Protein AF-A0A388LLL6-F1 (afdb_monomer)

Foldseek 3Di:
DDDDDDDDDDDDPDDDDDDDDDDPDDDPPDDDPDDPPDPDPDDPDDPDDPDDDPPPPPPQADAAPPPRHGDDYVVPDVVCVVPPPPDDDDDDDDDDDDDPPPVPPPPPDVVNVVVVVVVVVVVVVVVVVVVVVVVVVVVVVVVVVVVVVVVVVVVVVVVVVVVVVVVVVVVVVVVVVVVVVVVVVVVVVVVVVVVVVVVVVVVVVVVVVVVVVVVVVVVVVDPDDDDDDDDDDDDDDDPPPPVVVVVVVVVVVPCPDPPPPDPDDPPDPPPDDDDDDDDDDDD

Sequence (283 aa):
MSGSGYREYEKEDYRGRYGERGRDGGYEGGRDPRDSRRERSMEPGGASHQERHREPPRRVPPVCFECGEPEHYRNQCPRLVGDSSRSRGRSTSPRHQGPQQVPRALSEDPALRRQVEDMASMLASMKEYHEAEQAKKEARAKRKLEKQEQKRREEEERAATEEKQLVKQRRAMRKEEKMRKEAEQREKMAKELKKQISISLGDLREELQHRIDRAAVEKVKGKKKIEVHSSDEGSYESHDSDVDTLSSKMEQLVISEKRKRSVEKPVGDSPPMVTAAKRIAKR

Organism: Chara braunii (NCBI:txid69332)

InterPro domains:
  IPR001878 Zinc finger, CCHC-type [PF00098] (63-78)
  IPR001878 Zinc finger, CCHC-type [PS50158] (64-79)
  IPR001878 Zinc finger, CCHC-type [SM00343] (63-79)
  IPR036875 Zinc finger, CCHC-type superfamily [SSF57756] (45-82)

Mean predicted aligned error: 20.96 Å

Secondary structure (DSSP, 8-state):
-------------------------------------------S-------S-------PPPBPTTT--BT--GGG-HHHHHHH---S--------PPP----------HHHHHHHHHHHHHHHHHHHHHHHHHHHHHHHHHHHHHHHHHHHHHHHHHHHHHHHHHHHHHHHHHHHHHHHHHHHHHHHHHHHHHHHHHHHHHHHHHHHHHHHHHHHHHHHH------------------THHHHHHHHHHHTT---------S------PPP--PPP--PPP-

Solvent-accessible surface area (backbone atoms only — not comparable to full-atom values): 18935 Å² total; per-residue (Å²): 139,89,83,86,81,90,78,88,77,89,80,86,81,89,70,86,77,87,74,90,74,85,78,84,85,85,72,95,72,91,68,83,78,77,82,80,90,64,90,67,88,72,75,97,75,79,93,69,94,74,89,78,80,80,71,71,79,77,71,75,69,58,53,13,86,82,79,64,46,66,82,38,51,64,96,63,35,70,77,53,58,72,78,65,73,85,79,85,90,81,83,83,89,77,89,73,76,78,79,78,79,68,83,74,79,68,83,68,52,71,67,59,54,50,53,53,51,52,50,50,51,52,51,50,54,53,49,54,52,51,52,54,51,49,54,53,51,49,55,53,49,53,54,51,51,53,55,50,50,54,51,52,53,52,51,51,52,51,52,54,51,51,50,54,49,53,53,50,50,55,53,50,54,54,49,52,53,49,52,51,53,52,49,55,50,52,51,49,53,51,52,52,52,53,50,52,52,54,51,54,53,49,53,52,49,52,54,50,49,55,49,52,54,50,53,50,59,53,52,73,76,53,94,67,95,72,88,82,86,89,83,80,90,79,82,79,81,80,76,73,66,61,64,58,54,54,52,57,56,52,63,73,63,61,76,82,74,71,76,73,77,69,85,84,69,88,80,64,96,64,75,79,79,82,71,79,80,82,81,77,81,84,127

Structure (mmCIF, N/CA/C/O backbone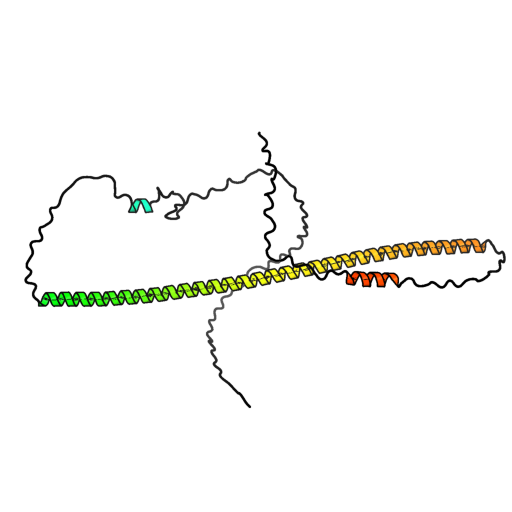):
data_AF-A0A388LLL6-F1
#
_entry.id   AF-A0A388LLL6-F1
#
loop_
_atom_site.group_PDB
_atom_site.id
_atom_site.type_symbol
_atom_site.label_atom_id
_atom_site.label_alt_id
_atom_site.label_comp_id
_atom_site.label_asym_id
_atom_site.label_entity_id
_atom_site.label_seq_id
_atom_site.pdbx_PDB_ins_code
_atom_site.Cartn_x
_atom_site.Cartn_y
_atom_site.Cartn_z
_atom_site.occupancy
_atom_site.B_iso_or_equiv
_atom_site.auth_seq_id
_atom_site.auth_comp_id
_atom_site.auth_asym_id
_atom_site.auth_atom_id
_atom_site.pdbx_PDB_model_num
ATOM 1 N N . MET A 1 1 ? 27.202 -46.466 6.882 1.00 49.25 1 MET A N 1
ATOM 2 C CA . MET A 1 1 ? 27.662 -45.983 5.565 1.00 49.25 1 MET A CA 1
ATOM 3 C C . MET A 1 1 ? 27.793 -44.480 5.646 1.00 49.25 1 MET A C 1
ATOM 5 O O . MET A 1 1 ? 26.803 -43.794 5.859 1.00 49.25 1 MET A O 1
ATOM 9 N N . SER A 1 2 ? 29.036 -44.022 5.616 1.00 53.66 2 SER A N 1
ATOM 10 C CA . SER A 1 2 ? 29.452 -42.651 5.887 1.00 53.66 2 SER A CA 1
ATOM 11 C C . SER A 1 2 ? 29.430 -41.843 4.591 1.00 53.66 2 SER A C 1
ATOM 13 O O . SER A 1 2 ? 30.078 -42.235 3.627 1.00 53.66 2 SER A O 1
ATOM 15 N N . GLY A 1 3 ? 28.696 -40.731 4.570 1.00 53.88 3 GLY A N 1
ATOM 16 C CA . GLY A 1 3 ? 28.631 -39.800 3.442 1.00 53.88 3 GLY A CA 1
ATOM 17 C C . GLY A 1 3 ? 29.023 -38.397 3.883 1.00 53.88 3 GLY A C 1
ATOM 18 O O . GLY A 1 3 ? 28.169 -37.534 4.047 1.00 53.88 3 GLY A O 1
ATOM 19 N N . SER A 1 4 ? 30.320 -38.217 4.127 1.00 57.81 4 SER A N 1
ATOM 20 C CA . SER A 1 4 ? 30.986 -36.926 4.303 1.00 57.81 4 SER A CA 1
ATOM 21 C C . SER A 1 4 ? 31.085 -36.222 2.947 1.00 57.81 4 SER A C 1
ATOM 23 O O . SER A 1 4 ? 31.500 -36.842 1.969 1.00 57.81 4 SER A O 1
ATOM 25 N N . GLY A 1 5 ? 30.711 -34.943 2.886 1.00 56.97 5 GLY A N 1
ATOM 26 C CA . GLY A 1 5 ? 30.773 -34.120 1.679 1.00 56.97 5 GLY A CA 1
ATOM 27 C C . GLY A 1 5 ? 31.046 -32.656 2.013 1.00 56.97 5 GLY A C 1
ATOM 28 O O . GLY A 1 5 ? 30.146 -31.826 1.972 1.00 56.97 5 GLY A O 1
ATOM 29 N N . TYR A 1 6 ? 32.297 -32.362 2.363 1.00 56.12 6 TYR A N 1
ATOM 30 C CA . TYR A 1 6 ? 32.878 -31.017 2.414 1.00 56.12 6 TYR A CA 1
ATOM 31 C C . TYR A 1 6 ? 32.950 -30.383 1.010 1.00 56.12 6 TYR A C 1
ATOM 33 O O . TYR A 1 6 ? 33.423 -31.041 0.083 1.00 56.12 6 TYR A O 1
ATOM 41 N N . ARG A 1 7 ? 32.601 -29.090 0.885 1.00 57.50 7 ARG A N 1
ATOM 42 C CA . ARG A 1 7 ? 33.393 -28.058 0.167 1.00 57.50 7 ARG A CA 1
ATOM 43 C C . ARG A 1 7 ? 32.804 -26.649 0.341 1.00 57.50 7 ARG A C 1
ATOM 45 O O . ARG A 1 7 ? 31.959 -26.192 -0.418 1.00 57.50 7 ARG A O 1
ATOM 52 N N . GLU A 1 8 ? 33.244 -26.016 1.420 1.00 53.12 8 GLU A N 1
ATOM 53 C CA . GLU A 1 8 ? 33.928 -24.715 1.464 1.00 53.12 8 GLU A CA 1
ATOM 54 C C . GLU A 1 8 ? 34.176 -24.017 0.109 1.00 53.12 8 GLU A C 1
ATOM 56 O O . GLU A 1 8 ? 34.811 -24.592 -0.769 1.00 53.12 8 GLU A O 1
ATOM 61 N N . TYR A 1 9 ? 33.720 -22.765 -0.016 1.00 55.91 9 TYR A N 1
ATOM 62 C CA . TYR A 1 9 ? 34.541 -21.654 -0.512 1.00 55.91 9 TYR A CA 1
ATOM 63 C C . TYR A 1 9 ? 34.070 -20.350 0.132 1.00 55.91 9 TYR A C 1
ATOM 65 O O . TYR A 1 9 ? 32.979 -19.842 -0.139 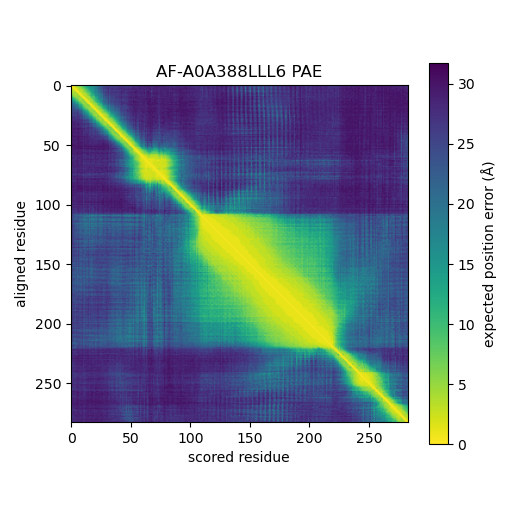1.00 55.91 9 TYR A O 1
ATOM 73 N N . GLU A 1 10 ? 34.944 -19.833 0.988 1.00 52.53 10 GLU A N 1
ATOM 74 C CA . GLU A 1 10 ? 35.031 -18.443 1.400 1.00 52.53 10 GLU A CA 1
ATOM 75 C C . GLU A 1 10 ? 34.962 -17.505 0.189 1.00 52.53 10 GLU A C 1
ATOM 77 O O . GLU A 1 10 ? 35.622 -17.716 -0.833 1.00 52.53 10 GLU A O 1
ATOM 82 N N . LYS A 1 11 ? 34.237 -16.399 0.343 1.00 56.00 11 LYS A N 1
ATOM 83 C CA . LYS A 1 11 ? 34.630 -15.157 -0.316 1.00 56.00 11 LYS A CA 1
ATOM 84 C C . LYS A 1 11 ? 34.304 -13.976 0.583 1.00 56.00 11 LYS A C 1
ATOM 86 O O . LYS A 1 11 ? 33.272 -13.322 0.453 1.00 56.00 11 LYS A O 1
ATOM 91 N N . GLU A 1 12 ? 35.213 -13.757 1.524 1.00 48.97 12 GLU A N 1
ATOM 92 C CA . GLU A 1 12 ? 35.411 -12.473 2.178 1.00 48.97 12 GLU A CA 1
ATOM 93 C C . GLU A 1 12 ? 35.831 -11.442 1.122 1.00 48.97 12 GLU A C 1
ATOM 95 O O . GLU A 1 12 ? 36.927 -11.506 0.575 1.00 48.97 12 GLU A O 1
ATOM 100 N N . ASP A 1 13 ? 34.969 -10.468 0.843 1.00 56.62 13 ASP A N 1
ATOM 101 C CA . ASP A 1 13 ? 35.381 -9.215 0.211 1.00 56.62 13 ASP A CA 1
ATOM 102 C C . ASP A 1 13 ? 35.312 -8.106 1.269 1.00 56.62 13 ASP A C 1
ATOM 104 O O . ASP A 1 13 ? 34.396 -7.283 1.335 1.00 56.62 13 ASP A O 1
ATOM 108 N N . TYR A 1 14 ? 36.341 -8.112 2.117 1.00 49.69 14 TYR A N 1
ATOM 109 C CA . TYR A 1 14 ? 36.785 -6.978 2.917 1.00 49.69 14 TYR A CA 1
ATOM 110 C C . TYR A 1 14 ? 37.232 -5.852 1.967 1.00 49.69 14 TYR A C 1
ATOM 112 O O . TYR A 1 14 ? 38.364 -5.816 1.484 1.00 49.69 14 TYR A O 1
ATOM 120 N N . ARG A 1 15 ? 36.363 -4.871 1.714 1.00 53.31 15 ARG A N 1
ATOM 121 C CA . ARG A 1 15 ? 36.809 -3.513 1.370 1.00 53.31 15 ARG A CA 1
ATOM 122 C C . ARG A 1 15 ? 36.070 -2.496 2.212 1.00 53.31 15 ARG A C 1
ATOM 124 O O . ARG A 1 15 ? 35.002 -2.007 1.857 1.00 53.31 15 ARG A O 1
ATOM 131 N N . GLY A 1 16 ? 36.718 -2.149 3.319 1.00 47.19 16 GLY A N 1
ATOM 132 C CA . GLY A 1 16 ? 36.442 -0.923 4.037 1.00 47.19 16 GLY A CA 1
ATOM 133 C C . GLY A 1 16 ? 36.531 0.284 3.105 1.00 47.19 16 GLY A C 1
ATOM 134 O O . GLY A 1 16 ? 37.483 0.456 2.342 1.00 47.19 16 GLY A O 1
ATOM 135 N N . ARG A 1 17 ? 35.537 1.158 3.212 1.00 54.81 17 ARG A N 1
ATOM 136 C CA . ARG A 1 17 ? 35.700 2.573 2.911 1.00 54.81 17 ARG A CA 1
ATOM 137 C C . ARG A 1 17 ? 35.163 3.339 4.108 1.00 54.81 17 ARG A C 1
ATOM 139 O O . ARG A 1 17 ? 33.978 3.637 4.200 1.00 54.81 17 ARG A O 1
ATOM 146 N N . TYR A 1 18 ? 36.086 3.593 5.029 1.00 49.66 18 TYR A N 1
ATOM 147 C CA . TYR A 1 18 ? 35.980 4.620 6.050 1.00 49.66 18 TYR A CA 1
ATOM 148 C C . TYR A 1 18 ? 35.527 5.939 5.420 1.00 49.66 18 TYR A C 1
ATOM 150 O O . TYR A 1 18 ? 36.008 6.341 4.358 1.00 49.66 18 TYR A O 1
ATOM 158 N N . GLY A 1 19 ? 34.592 6.588 6.099 1.00 50.19 19 GLY A N 1
ATOM 159 C CA . GLY A 1 19 ? 34.020 7.866 5.715 1.00 50.19 19 GLY A CA 1
ATOM 160 C C . GLY A 1 19 ? 33.098 8.388 6.804 1.00 50.19 19 GLY A C 1
ATOM 161 O O . GLY A 1 19 ? 31.961 8.748 6.520 1.00 50.19 19 GLY A O 1
ATOM 162 N N . GLU A 1 20 ? 33.588 8.407 8.046 1.00 49.69 20 GLU A N 1
ATOM 163 C CA . GLU A 1 20 ? 33.102 9.344 9.053 1.00 49.69 20 GLU A CA 1
ATOM 164 C C . GLU A 1 20 ? 33.152 10.761 8.470 1.00 49.69 20 GLU A C 1
ATOM 166 O O . GLU A 1 20 ? 34.220 11.303 8.182 1.00 49.69 20 GLU A O 1
ATOM 171 N N . ARG A 1 21 ? 31.988 11.384 8.329 1.00 47.75 21 ARG A N 1
ATOM 172 C CA . ARG A 1 21 ? 31.836 12.814 8.581 1.00 47.75 21 ARG A CA 1
ATOM 173 C C . ARG A 1 21 ? 30.479 13.011 9.217 1.00 47.75 21 ARG A C 1
ATOM 175 O O . ARG A 1 21 ? 29.447 12.859 8.570 1.00 47.75 21 ARG A O 1
ATOM 182 N N . GLY A 1 22 ? 30.537 13.288 10.512 1.00 49.62 22 GLY A N 1
ATOM 183 C CA . GLY A 1 22 ? 29.391 13.542 11.352 1.00 49.62 22 GLY A CA 1
ATOM 184 C C . GLY A 1 22 ? 28.469 14.617 10.796 1.00 49.62 22 GLY A C 1
ATOM 185 O O . GLY A 1 22 ? 28.881 15.589 10.156 1.00 49.62 22 GLY A O 1
ATOM 186 N N . ARG A 1 23 ? 27.197 14.439 11.124 1.00 54.56 23 ARG A N 1
ATOM 187 C CA . ARG A 1 23 ? 26.295 15.554 11.352 1.00 54.56 23 ARG A CA 1
ATOM 188 C C . ARG A 1 23 ? 25.388 15.195 12.515 1.00 54.56 23 ARG A C 1
ATOM 190 O O . ARG A 1 23 ? 24.220 14.866 12.341 1.00 54.56 23 ARG A O 1
ATOM 197 N N . ASP A 1 24 ? 25.990 15.239 13.696 1.00 48.22 24 ASP A N 1
ATOM 198 C CA . ASP A 1 24 ? 25.271 15.564 14.915 1.00 48.22 24 ASP A CA 1
ATOM 199 C C . ASP A 1 24 ? 24.515 16.882 14.722 1.00 48.22 24 ASP A C 1
ATOM 201 O O . ASP A 1 24 ? 25.031 17.841 14.137 1.00 48.22 24 ASP A O 1
ATOM 205 N N . GLY A 1 25 ? 23.292 16.916 15.241 1.00 49.62 25 GLY A N 1
ATOM 206 C CA . GLY A 1 25 ? 22.534 18.140 15.454 1.00 49.62 25 GLY A CA 1
ATOM 207 C C . GLY A 1 25 ? 21.241 18.199 14.657 1.00 49.62 25 GLY A C 1
ATOM 208 O O . GLY A 1 25 ? 21.219 18.672 13.521 1.00 49.62 25 GLY A O 1
ATOM 209 N N . GLY A 1 26 ? 20.131 17.815 15.288 1.00 49.62 26 GLY A N 1
ATOM 210 C CA . GLY A 1 26 ? 18.834 18.253 14.790 1.00 49.62 26 GLY A CA 1
ATOM 211 C C . GLY A 1 26 ? 17.620 17.564 15.386 1.00 49.62 26 GLY A C 1
ATOM 212 O O . GLY A 1 26 ? 17.051 16.691 14.747 1.00 49.62 26 GLY A O 1
ATOM 213 N N . TYR A 1 27 ? 17.171 18.100 16.521 1.00 47.56 27 TYR A N 1
ATOM 214 C CA . TYR A 1 27 ? 15.799 18.060 17.037 1.00 47.56 27 TYR A CA 1
ATOM 215 C C . TYR A 1 27 ? 15.348 16.829 17.835 1.00 47.56 27 TYR A C 1
ATOM 217 O O . TYR A 1 27 ? 14.637 15.946 17.361 1.00 47.56 27 TYR A O 1
ATOM 225 N N . GLU A 1 28 ? 15.604 16.930 19.144 1.00 50.50 28 GLU A N 1
ATOM 226 C CA . GLU A 1 28 ? 14.532 16.864 20.143 1.00 50.50 28 GLU A CA 1
ATOM 227 C C . GLU A 1 28 ? 13.250 17.518 19.602 1.00 50.50 28 GLU A C 1
ATOM 229 O O . GLU A 1 28 ? 13.123 18.736 19.488 1.00 50.50 28 GLU A O 1
ATOM 234 N N . GLY A 1 29 ? 12.296 16.674 19.235 1.00 45.09 29 GLY A N 1
ATOM 235 C CA . GLY A 1 29 ? 10.958 17.058 18.818 1.00 45.09 29 GLY A CA 1
ATOM 236 C C . GLY A 1 29 ? 9.941 16.192 19.534 1.00 45.09 29 GLY A C 1
ATOM 237 O O . GLY A 1 29 ? 9.135 15.526 18.891 1.00 45.09 29 GLY A O 1
ATOM 238 N N . GLY A 1 30 ? 10.008 16.180 20.867 1.00 52.41 30 GLY A N 1
ATOM 239 C CA . GLY A 1 30 ? 8.937 15.681 21.714 1.00 52.41 30 GLY A CA 1
ATOM 240 C C . GLY A 1 30 ? 7.639 16.415 21.388 1.00 52.41 30 GLY A C 1
ATOM 241 O O . GLY A 1 30 ? 7.402 17.533 21.837 1.00 52.41 30 GLY A O 1
ATOM 242 N N . ARG A 1 31 ? 6.787 15.773 20.594 1.00 46.41 31 ARG A N 1
ATOM 243 C CA . ARG A 1 31 ? 5.351 16.030 20.578 1.00 46.41 31 ARG A CA 1
ATOM 244 C C . ARG A 1 31 ? 4.635 14.713 20.770 1.00 46.41 31 ARG A C 1
ATOM 246 O O . ARG A 1 31 ? 4.338 13.994 19.823 1.00 46.41 31 ARG A O 1
ATOM 253 N N . ASP A 1 32 ? 4.364 14.451 22.038 1.00 50.31 32 ASP A N 1
ATOM 254 C CA . ASP A 1 32 ? 3.130 13.826 22.487 1.00 50.31 32 ASP A CA 1
ATOM 255 C C . ASP A 1 32 ? 1.946 14.345 21.646 1.00 50.31 32 ASP A C 1
ATOM 257 O O . ASP A 1 32 ? 1.700 15.556 21.623 1.00 50.31 32 ASP A O 1
ATOM 261 N N . PRO A 1 33 ? 1.154 13.479 20.999 1.00 51.47 33 PRO A N 1
ATOM 262 C CA . PRO A 1 33 ? -0.240 13.756 20.746 1.00 51.47 33 PRO A CA 1
ATOM 263 C C . PRO A 1 33 ? -1.041 12.993 21.802 1.00 51.47 33 PRO A C 1
ATOM 265 O O . PRO A 1 33 ? -1.695 11.985 21.525 1.00 51.47 33 PRO A O 1
ATOM 268 N N . ARG A 1 34 ? -1.020 13.520 23.032 1.00 53.72 34 ARG A N 1
ATOM 269 C CA . ARG A 1 34 ? -2.219 13.461 23.866 1.00 53.72 34 ARG A CA 1
ATOM 270 C C . ARG A 1 34 ? -3.350 14.138 23.093 1.00 53.72 34 ARG A C 1
ATOM 272 O O . ARG A 1 34 ? -3.168 15.195 22.499 1.00 53.72 34 ARG A O 1
ATOM 279 N N . ASP A 1 35 ? -4.510 13.501 23.135 1.00 50.16 35 ASP A N 1
ATOM 280 C CA . ASP A 1 35 ? -5.797 14.027 22.694 1.00 50.16 35 ASP A CA 1
ATOM 281 C C . ASP A 1 35 ? -5.985 14.273 21.190 1.00 50.16 35 ASP A C 1
ATOM 283 O O . ASP A 1 35 ? -6.027 15.385 20.672 1.00 50.16 35 ASP A O 1
ATOM 287 N N . SER A 1 36 ? -6.348 13.197 20.495 1.00 46.09 36 SER A N 1
ATOM 288 C CA . SER A 1 36 ? -7.469 13.281 19.550 1.00 46.09 36 SER A CA 1
ATOM 289 C C . SER A 1 36 ? -8.454 12.144 19.778 1.00 46.09 36 SER A C 1
ATOM 291 O O . SER A 1 36 ? -8.823 11.372 18.896 1.00 46.09 36 SER A O 1
ATOM 293 N N . ARG A 1 37 ? -8.933 12.127 21.024 1.00 53.69 37 ARG A N 1
ATOM 294 C CA . ARG A 1 37 ? -10.290 11.762 21.418 1.00 53.69 37 ARG A CA 1
ATOM 295 C C . ARG A 1 37 ? -11.283 12.634 20.640 1.00 53.69 37 ARG A C 1
ATOM 297 O O . ARG A 1 37 ? -11.790 13.633 21.141 1.00 53.69 37 ARG A O 1
ATOM 304 N N . ARG A 1 38 ? -11.554 12.273 19.387 1.00 46.59 38 ARG A N 1
ATOM 305 C CA . ARG A 1 38 ? -12.754 12.732 18.687 1.00 46.59 38 ARG A CA 1
ATOM 306 C C . ARG A 1 38 ? -13.311 11.613 17.829 1.00 46.59 38 ARG A C 1
ATOM 308 O O . ARG A 1 38 ? -13.119 11.553 16.620 1.00 46.59 38 ARG A O 1
ATOM 315 N N . GLU A 1 39 ? -14.052 10.748 18.505 1.00 43.81 39 GLU A N 1
ATOM 316 C CA . GLU A 1 39 ? -15.229 10.115 17.928 1.00 43.81 39 GLU A CA 1
ATOM 317 C C . GLU A 1 39 ? -16.111 11.221 17.308 1.00 43.81 39 GLU A C 1
ATOM 319 O O . GLU A 1 39 ? -16.839 11.932 17.993 1.00 43.81 39 GLU A O 1
ATOM 324 N N . ARG A 1 40 ? -15.981 11.433 15.998 1.00 45.31 40 ARG A N 1
ATOM 325 C CA . ARG A 1 40 ? -17.106 11.801 15.128 1.00 45.31 40 ARG A CA 1
ATOM 326 C C . ARG A 1 40 ? -17.515 10.467 14.496 1.00 45.31 40 ARG A C 1
ATOM 328 O O . ARG A 1 40 ? -16.679 9.881 13.823 1.00 45.31 40 ARG A O 1
ATOM 335 N N . SER A 1 41 ? -18.692 9.871 14.678 1.00 54.22 41 SER A N 1
ATOM 336 C CA . SER A 1 41 ? -20.030 10.424 14.926 1.00 54.22 41 SER A CA 1
ATOM 337 C C . SER A 1 41 ? -20.266 11.754 14.227 1.00 54.22 41 SER A C 1
ATOM 339 O O . SER A 1 41 ? -20.422 12.797 14.849 1.00 54.22 41 SER A O 1
ATOM 341 N N . MET A 1 42 ? -20.230 11.695 12.899 1.00 48.44 42 MET A N 1
ATOM 342 C CA . MET A 1 42 ? -21.100 12.496 12.041 1.00 48.44 42 MET A CA 1
ATOM 343 C C . MET A 1 42 ? -21.686 11.501 11.031 1.00 48.44 42 MET A C 1
ATOM 345 O O . MET A 1 42 ? -20.950 10.932 10.232 1.00 48.44 42 MET A O 1
ATOM 349 N N . GLU A 1 43 ? -22.904 11.006 11.248 1.00 44.97 43 GLU A N 1
ATOM 350 C CA . GLU A 1 43 ? -24.143 11.653 10.784 1.00 44.97 43 GLU A CA 1
ATOM 351 C C . GLU A 1 43 ? -24.014 12.097 9.313 1.00 44.97 43 GLU A C 1
ATOM 353 O O . GLU A 1 43 ? -23.367 13.107 9.021 1.00 44.97 43 GLU A O 1
ATOM 358 N N . PRO A 1 44 ? -24.591 11.341 8.360 1.00 51.69 44 PRO A N 1
ATOM 359 C CA . PRO A 1 44 ? -24.697 11.760 6.972 1.00 51.69 44 PRO A CA 1
ATOM 360 C C . PRO A 1 44 ? -25.791 12.832 6.853 1.00 51.69 44 PRO A C 1
ATOM 362 O O . PRO A 1 44 ? -26.948 12.532 6.582 1.00 51.69 44 PRO A O 1
ATOM 365 N N . GLY A 1 45 ? -25.432 14.099 7.053 1.00 49.88 45 GLY A N 1
ATOM 366 C CA . GLY A 1 45 ? -26.373 15.205 6.888 1.00 49.88 45 GLY A CA 1
ATOM 367 C C . GLY A 1 45 ? -25.725 16.558 7.138 1.00 49.88 45 GLY A C 1
ATOM 368 O O . GLY A 1 45 ? -25.302 16.855 8.247 1.00 49.88 45 GLY A O 1
ATOM 369 N N . GLY A 1 46 ? -25.631 17.395 6.105 1.00 42.81 46 GLY A N 1
ATOM 370 C CA . GLY A 1 46 ? -25.061 18.730 6.265 1.00 42.81 46 GLY A CA 1
ATOM 371 C C . GLY A 1 46 ? -24.833 19.456 4.953 1.00 42.81 46 GLY A C 1
ATOM 372 O O . GLY A 1 46 ? -23.709 19.812 4.619 1.00 42.81 46 GLY A O 1
ATOM 373 N N . ALA A 1 47 ? -25.910 19.669 4.201 1.00 50.28 47 ALA A N 1
ATOM 374 C CA . ALA A 1 47 ? -25.949 20.714 3.196 1.00 50.28 47 ALA A CA 1
ATOM 375 C C . ALA A 1 47 ? -25.777 22.075 3.893 1.00 50.28 47 ALA A C 1
ATOM 377 O O . ALA A 1 47 ? -26.721 22.603 4.470 1.00 50.28 47 ALA A O 1
ATOM 378 N N . SER A 1 48 ? -24.576 22.647 3.852 1.00 45.34 48 SER A N 1
ATOM 379 C CA . SER A 1 48 ? -24.363 24.055 4.192 1.00 45.34 48 SER A CA 1
ATOM 380 C C . SER A 1 48 ? -23.314 24.673 3.272 1.00 45.34 48 SER A C 1
ATOM 382 O O . SER A 1 48 ? -22.113 24.677 3.510 1.00 45.34 48 SER A O 1
ATOM 384 N N . HIS A 1 49 ? -23.814 25.158 2.138 1.00 54.28 49 HIS A N 1
ATOM 385 C CA . HIS A 1 49 ? -23.653 26.546 1.702 1.00 54.28 49 HIS A CA 1
ATOM 386 C C . HIS A 1 49 ? -22.556 27.365 2.433 1.00 54.28 49 HIS A C 1
ATOM 388 O O . HIS A 1 49 ? -22.846 28.277 3.200 1.00 54.28 49 HIS A O 1
ATOM 394 N N . GLN A 1 50 ? -21.282 27.090 2.152 1.00 48.62 50 GLN A N 1
ATOM 395 C CA . GLN A 1 50 ? -20.209 28.086 2.264 1.00 48.62 50 GLN A CA 1
ATOM 396 C C . GLN A 1 50 ? -19.481 28.192 0.930 1.00 48.62 50 GLN A C 1
ATOM 398 O O . GLN A 1 50 ? -18.351 27.774 0.705 1.00 48.62 50 GLN A O 1
ATOM 403 N N . GLU A 1 51 ? -20.231 28.782 0.017 1.00 55.72 51 GLU A N 1
ATOM 404 C CA . GLU A 1 51 ? -19.738 29.647 -1.031 1.00 55.72 51 GLU A CA 1
ATOM 405 C C . GLU A 1 51 ? -19.015 30.836 -0.382 1.00 55.72 51 GLU A C 1
ATOM 407 O O . GLU A 1 51 ? -19.660 31.695 0.217 1.00 55.72 51 GLU A O 1
ATOM 412 N N . ARG A 1 52 ? -17.678 30.852 -0.453 1.00 49.78 52 ARG A N 1
ATOM 413 C CA . ARG A 1 52 ? -16.849 32.065 -0.579 1.00 49.78 52 ARG A CA 1
ATOM 414 C C . ARG A 1 52 ? -15.393 31.669 -0.854 1.00 49.78 52 ARG A C 1
ATOM 416 O O . ARG A 1 52 ? -14.711 31.119 0.000 1.00 49.78 52 ARG A O 1
ATOM 423 N N . HIS A 1 53 ? -14.960 31.977 -2.079 1.00 50.78 53 HIS A N 1
ATOM 424 C CA . HIS A 1 53 ? -13.590 31.907 -2.607 1.00 50.78 53 HIS A CA 1
ATOM 425 C C . HIS A 1 53 ? -13.032 30.524 -2.979 1.00 50.78 53 HIS A C 1
ATOM 427 O O . HIS A 1 53 ? -11.908 30.175 -2.629 1.00 50.78 53 HIS A O 1
ATOM 433 N N . ARG A 1 54 ? -13.754 29.777 -3.829 1.00 51.78 54 ARG A N 1
ATOM 434 C CA . ARG A 1 54 ? -13.049 28.931 -4.805 1.00 51.78 54 ARG A CA 1
ATOM 435 C C . ARG A 1 54 ? -12.373 29.857 -5.805 1.00 51.78 54 ARG A C 1
ATOM 437 O O . ARG A 1 54 ? -13.033 30.416 -6.677 1.00 51.78 54 ARG A O 1
ATOM 444 N N . GLU A 1 55 ? -11.068 30.023 -5.644 1.00 52.62 55 GLU A N 1
ATOM 445 C CA . GLU A 1 55 ? -10.189 30.449 -6.724 1.00 52.62 55 GLU A CA 1
ATOM 446 C C . GLU A 1 55 ? -10.574 29.617 -7.965 1.00 52.62 55 GLU A C 1
ATOM 448 O O . GLU A 1 55 ? -10.628 28.383 -7.864 1.00 52.62 55 GLU A O 1
ATOM 453 N N . PRO A 1 56 ? -10.990 30.247 -9.081 1.00 64.31 56 PRO A N 1
ATOM 454 C CA . PRO A 1 56 ? -11.435 29.511 -10.256 1.00 64.31 56 PRO A CA 1
ATOM 455 C C . PRO A 1 56 ? -10.328 28.520 -10.623 1.00 64.31 56 PRO A C 1
ATOM 457 O O . PRO A 1 56 ? -9.166 28.933 -10.640 1.00 64.31 56 PRO A O 1
ATOM 460 N N . PRO A 1 57 ? -10.646 27.226 -10.846 1.00 68.31 57 PRO A N 1
ATOM 461 C CA . PRO A 1 57 ? -9.643 26.198 -11.087 1.00 68.31 57 PRO A CA 1
ATOM 462 C C . PRO A 1 57 ? -8.708 26.716 -12.167 1.00 68.31 57 PRO A C 1
ATOM 464 O O . PRO A 1 57 ? -9.151 26.951 -13.295 1.00 68.31 57 PRO A O 1
ATOM 467 N N . ARG A 1 58 ? -7.457 26.993 -11.770 1.00 69.00 58 ARG A N 1
ATOM 468 C CA . ARG A 1 58 ? -6.424 27.539 -12.643 1.00 69.00 58 ARG A CA 1
ATOM 469 C C . ARG A 1 58 ? -6.343 26.585 -13.820 1.00 69.00 58 ARG A C 1
ATOM 471 O O . ARG A 1 58 ? -5.840 25.472 -13.680 1.00 69.00 58 ARG A O 1
ATOM 478 N N . ARG A 1 59 ? -6.956 26.971 -14.941 1.00 74.94 59 ARG A N 1
ATOM 479 C CA . ARG A 1 59 ? -6.914 26.177 -16.162 1.00 74.94 59 ARG A CA 1
ATOM 480 C C . ARG A 1 59 ? -5.440 26.073 -16.487 1.00 74.94 59 ARG A C 1
ATOM 482 O O . ARG A 1 59 ? -4.794 27.101 -16.676 1.00 74.94 59 ARG A O 1
ATOM 489 N N . VAL A 1 60 ? -4.915 24.853 -16.431 1.00 79.56 60 VAL A N 1
ATOM 490 C CA . VAL A 1 60 ? -3.524 24.586 -16.776 1.00 79.56 60 VAL A CA 1
ATOM 491 C C . VAL A 1 60 ? -3.307 25.217 -18.154 1.00 79.56 60 VAL A C 1
ATOM 493 O O . VAL A 1 60 ? -4.124 24.960 -19.047 1.00 79.56 60 VAL A O 1
ATOM 496 N N . PRO A 1 61 ? -2.321 26.118 -18.310 1.00 81.19 61 PRO A N 1
ATOM 497 C CA . PRO A 1 61 ? -2.090 26.776 -19.583 1.00 81.19 61 PRO A CA 1
ATOM 498 C C . PRO A 1 61 ? -1.908 25.705 -20.664 1.00 81.19 61 PRO A C 1
ATOM 500 O O . PRO A 1 61 ? -1.284 24.673 -20.395 1.00 81.19 61 PRO A O 1
ATOM 503 N N . PRO A 1 62 ? -2.501 25.897 -21.854 1.00 84.56 62 PRO A N 1
ATOM 504 C CA . PRO A 1 62 ? -2.411 24.921 -22.928 1.00 84.56 62 PRO A CA 1
ATOM 505 C C . PRO A 1 62 ? -0.938 24.616 -23.222 1.00 84.56 62 PRO A C 1
ATOM 507 O O . PRO A 1 62 ? -0.121 25.525 -23.379 1.00 84.56 62 PRO A O 1
ATOM 510 N N . VAL A 1 63 ? -0.619 23.324 -23.248 1.00 92.81 63 VAL A N 1
ATOM 511 C CA . VAL A 1 63 ? 0.700 22.785 -23.592 1.00 92.81 63 VAL A CA 1
ATOM 512 C C . VAL A 1 63 ? 0.690 22.335 -25.044 1.00 92.81 63 VAL A C 1
ATOM 514 O O . VAL A 1 63 ? -0.262 21.696 -25.503 1.00 92.81 63 VAL A O 1
ATOM 517 N N . CYS A 1 64 ? 1.752 22.659 -25.773 1.00 91.19 64 CYS A N 1
ATOM 518 C CA . CYS A 1 64 ? 1.914 22.207 -27.143 1.00 91.19 64 CYS A CA 1
ATOM 519 C C . CYS A 1 64 ? 2.111 20.686 -27.170 1.00 91.19 64 CYS A C 1
ATOM 521 O O . CYS A 1 64 ? 3.056 20.165 -26.583 1.00 91.19 64 CYS A O 1
ATOM 523 N N . PHE A 1 65 ? 1.251 19.961 -27.890 1.00 88.00 65 PHE A N 1
ATOM 524 C CA . PHE A 1 65 ? 1.323 18.496 -27.979 1.00 88.00 65 PHE A CA 1
ATOM 525 C C . PHE A 1 65 ? 2.590 17.964 -28.664 1.00 88.00 65 PHE A C 1
ATOM 527 O O . PHE A 1 65 ? 2.881 16.780 -28.538 1.00 88.00 65 PHE A O 1
ATOM 534 N N . GLU A 1 66 ? 3.330 18.805 -29.391 1.00 85.06 66 GLU A N 1
ATOM 535 C CA . GLU A 1 66 ? 4.532 18.368 -30.105 1.00 85.06 66 GLU A CA 1
ATOM 536 C C . GLU A 1 66 ? 5.839 18.668 -29.368 1.00 85.06 66 GLU A C 1
ATOM 538 O O . GLU A 1 66 ? 6.728 17.822 -29.360 1.00 85.06 66 GLU A O 1
ATOM 543 N N . CYS A 1 67 ? 5.977 19.835 -28.730 1.00 90.50 67 CYS A N 1
ATOM 544 C CA . CYS A 1 67 ? 7.197 20.171 -27.984 1.00 90.50 67 CYS A CA 1
ATOM 545 C C . CYS A 1 67 ? 7.048 20.070 -26.458 1.00 90.50 67 CYS A C 1
ATOM 547 O O . CYS A 1 67 ? 8.057 20.109 -25.760 1.00 90.50 67 CYS A O 1
ATOM 549 N N . GLY A 1 68 ? 5.823 19.941 -25.937 1.00 90.69 68 GLY A N 1
ATOM 550 C CA . GLY A 1 68 ? 5.538 19.865 -24.501 1.00 90.69 68 GLY A CA 1
ATOM 551 C C . GLY A 1 68 ? 5.701 21.185 -23.742 1.00 90.69 68 GLY A C 1
ATOM 552 O O . GLY A 1 68 ? 5.507 21.209 -22.528 1.00 90.69 68 GLY A O 1
ATOM 553 N N . GLU A 1 69 ? 6.045 22.280 -24.424 1.00 91.88 69 GLU A N 1
ATOM 554 C CA . GLU A 1 69 ? 6.207 23.591 -23.799 1.00 91.88 69 GLU A CA 1
ATOM 555 C C . GLU A 1 69 ? 4.826 24.245 -23.579 1.00 91.88 69 GLU A C 1
ATOM 557 O O . GLU A 1 69 ? 3.965 24.203 -24.471 1.00 91.88 69 GLU A O 1
ATOM 562 N N . PRO A 1 70 ? 4.569 24.812 -22.386 1.00 88.81 70 PRO A N 1
ATOM 563 C CA . PRO A 1 70 ? 3.383 25.625 -22.143 1.00 88.81 70 PRO A CA 1
ATOM 564 C C . PRO A 1 70 ? 3.461 26.924 -22.963 1.00 88.81 70 PRO A C 1
ATOM 566 O O . PRO A 1 70 ? 4.539 27.312 -23.393 1.00 88.81 70 PRO A O 1
ATOM 569 N N . GLU A 1 71 ? 2.322 27.596 -23.152 1.00 87.75 71 GLU A N 1
ATOM 570 C CA . GLU A 1 71 ? 2.154 28.926 -23.792 1.00 87.75 71 GLU A CA 1
ATOM 571 C C . GLU A 1 71 ? 1.768 28.956 -25.276 1.00 87.75 71 GLU A C 1
ATOM 573 O O . GLU A 1 71 ? 1.356 30.011 -25.754 1.00 87.75 71 GLU A O 1
ATOM 578 N N . HIS A 1 72 ? 1.797 27.843 -26.011 1.00 90.38 72 HIS A N 1
ATOM 579 C CA . HIS A 1 72 ? 1.390 27.855 -27.421 1.00 90.38 72 HIS A CA 1
ATOM 580 C C . HIS A 1 72 ? 0.689 26.569 -27.867 1.00 90.38 72 HIS A C 1
ATOM 582 O O . HIS A 1 72 ? 0.908 25.481 -27.337 1.00 90.38 72 HIS A O 1
ATOM 588 N N . TYR A 1 73 ? -0.174 26.697 -28.876 1.00 90.12 73 TYR A N 1
ATOM 589 C CA . TYR A 1 73 ? -0.831 25.559 -29.521 1.00 90.12 73 TYR A CA 1
ATOM 590 C C . TYR A 1 73 ? 0.036 24.992 -30.652 1.00 90.12 73 TYR A C 1
ATOM 592 O O . TYR A 1 73 ? 0.937 25.655 -31.158 1.00 90.12 73 TYR A O 1
ATOM 600 N N . ARG A 1 74 ? -0.263 23.762 -31.092 1.00 87.00 74 ARG A N 1
ATOM 601 C CA . ARG A 1 74 ? 0.474 23.042 -32.151 1.00 87.00 74 ARG A CA 1
ATOM 602 C C . ARG A 1 74 ? 0.745 23.900 -33.396 1.00 87.00 74 ARG A C 1
ATOM 604 O O . ARG A 1 74 ? 1.864 23.950 -33.880 1.00 87.00 74 ARG A O 1
ATOM 611 N N . ASN A 1 75 ? -0.252 24.631 -33.884 1.00 84.25 75 ASN A N 1
ATOM 612 C CA . ASN A 1 75 ? -0.140 25.500 -35.063 1.00 84.25 75 ASN A CA 1
ATOM 613 C C . ASN A 1 75 ? 0.741 26.751 -34.864 1.00 84.25 75 ASN A C 1
ATOM 615 O O . ASN A 1 75 ? 1.003 27.462 -35.828 1.00 84.25 75 ASN A O 1
ATOM 619 N N . GLN A 1 76 ? 1.174 27.024 -33.635 1.00 87.06 76 GLN A N 1
ATOM 620 C CA . GLN A 1 76 ? 2.056 28.130 -33.258 1.00 87.06 76 GLN A CA 1
ATOM 621 C C . GLN A 1 76 ? 3.426 27.626 -32.788 1.00 87.06 76 GLN A C 1
ATOM 623 O O . GLN A 1 76 ? 4.237 28.418 -32.318 1.00 87.06 76 GLN A O 1
ATOM 628 N N . CYS A 1 77 ? 3.691 26.317 -32.882 1.00 88.56 77 CYS A N 1
ATOM 629 C CA . CYS A 1 77 ? 4.941 25.761 -32.397 1.00 88.56 77 CYS A CA 1
ATOM 630 C C . CYS A 1 77 ? 6.109 26.242 -33.266 1.00 88.56 77 CYS A C 1
ATOM 632 O O . CYS A 1 77 ? 6.152 25.909 -34.454 1.00 88.56 77 CYS A O 1
ATOM 634 N N . PRO A 1 78 ? 7.095 26.967 -32.706 1.00 83.44 78 PRO A N 1
ATOM 635 C CA . PRO A 1 78 ? 8.251 27.421 -33.474 1.00 83.44 78 PRO A CA 1
ATOM 636 C C . PRO A 1 78 ? 9.057 26.242 -34.039 1.00 83.44 78 PRO A C 1
ATOM 638 O O . PRO A 1 78 ? 9.682 26.377 -35.089 1.00 83.44 78 PRO A O 1
ATOM 641 N N . ARG A 1 79 ? 8.968 25.058 -33.410 1.00 80.88 79 ARG A N 1
ATOM 642 C CA . ARG A 1 79 ? 9.571 23.822 -33.932 1.00 80.88 79 ARG A CA 1
ATOM 643 C C . ARG A 1 79 ? 8.899 23.329 -35.220 1.00 80.88 79 ARG A C 1
ATOM 645 O O . ARG A 1 79 ? 9.586 22.791 -36.075 1.00 80.88 79 ARG A O 1
ATOM 652 N N . LEU A 1 80 ? 7.600 23.575 -35.409 1.00 72.75 80 LEU A N 1
ATOM 653 C CA . LEU A 1 80 ? 6.892 23.241 -36.655 1.00 72.75 80 LEU A CA 1
ATOM 654 C C . LEU A 1 80 ? 7.109 24.256 -37.771 1.00 72.75 80 LEU A C 1
ATOM 656 O O . LEU A 1 80 ? 7.107 23.896 -38.951 1.00 72.75 80 LEU A O 1
ATOM 660 N N . VAL A 1 81 ? 7.298 25.523 -37.403 1.00 65.56 81 VAL A N 1
ATOM 661 C CA . VAL A 1 81 ? 7.568 26.600 -38.362 1.00 65.56 81 VAL A CA 1
ATOM 662 C C . VAL A 1 81 ? 8.941 26.410 -39.026 1.00 65.56 81 VAL A C 1
ATOM 664 O O . VAL A 1 81 ? 9.110 26.816 -40.169 1.00 65.56 81 VAL A O 1
ATOM 667 N N . GLY A 1 82 ? 9.889 25.718 -38.381 1.00 63.03 82 GLY A N 1
ATOM 668 C CA . GLY A 1 82 ? 11.207 25.418 -38.958 1.00 63.03 82 GLY A CA 1
ATOM 669 C C . GLY A 1 82 ? 11.196 24.415 -40.119 1.00 63.03 82 GLY A C 1
ATOM 670 O O . GLY A 1 82 ? 11.916 24.618 -41.096 1.00 63.03 82 GLY A O 1
ATOM 671 N N . ASP A 1 83 ? 10.351 23.381 -40.052 1.00 57.19 83 ASP A N 1
ATOM 672 C CA . ASP A 1 83 ? 10.427 22.251 -40.995 1.00 57.19 83 ASP A CA 1
ATOM 673 C C . ASP A 1 83 ? 9.347 22.256 -42.088 1.00 57.19 83 ASP A C 1
ATOM 675 O O . ASP A 1 83 ? 9.516 21.612 -43.123 1.00 57.19 83 ASP A O 1
ATOM 679 N N . SER A 1 84 ? 8.256 23.016 -41.924 1.00 54.47 84 SER A N 1
ATOM 680 C CA . SER A 1 84 ? 7.099 22.928 -42.840 1.00 54.47 84 SER A CA 1
ATOM 681 C C . SER A 1 84 ? 6.864 24.158 -43.727 1.00 54.47 84 SER A C 1
ATOM 683 O O . SER A 1 84 ? 6.044 24.102 -44.645 1.00 54.47 84 SER A O 1
ATOM 685 N N . SER A 1 85 ? 7.555 25.283 -43.513 1.00 53.53 85 SER A N 1
ATOM 686 C CA . SER A 1 85 ? 7.296 26.530 -44.254 1.00 53.53 85 SER A CA 1
ATOM 687 C C . SER A 1 85 ? 8.242 26.754 -45.442 1.00 53.53 85 SER A C 1
ATOM 689 O O . SER A 1 85 ? 8.746 27.858 -45.647 1.00 53.53 85 SER A O 1
ATOM 691 N N . ARG A 1 86 ? 8.473 25.725 -46.266 1.00 54.03 86 ARG A N 1
ATOM 692 C CA . ARG A 1 86 ? 9.152 25.868 -47.573 1.00 54.03 86 ARG A CA 1
ATOM 693 C C . ARG A 1 86 ? 8.226 25.709 -48.779 1.00 54.03 86 ARG A C 1
ATOM 695 O O . ARG A 1 86 ? 8.678 25.348 -49.860 1.00 54.03 86 ARG A O 1
ATOM 702 N N . SER A 1 87 ? 6.938 26.013 -48.649 1.00 58.72 87 SER A N 1
ATOM 703 C CA . SER A 1 87 ? 6.032 25.865 -49.796 1.00 58.72 87 SER A CA 1
ATOM 704 C C . SER A 1 87 ? 4.849 26.822 -49.777 1.00 58.72 87 SER A C 1
ATOM 706 O O . SER A 1 87 ? 3.697 26.405 -49.725 1.00 58.72 87 SER A O 1
ATOM 708 N N . ARG A 1 88 ? 5.129 28.124 -49.916 1.00 56.44 88 ARG A N 1
ATOM 709 C CA . ARG A 1 88 ? 4.333 28.981 -50.811 1.00 56.44 88 ARG A CA 1
ATOM 710 C C . ARG A 1 88 ? 4.999 30.331 -51.059 1.00 56.44 88 ARG A C 1
ATOM 712 O O . ARG A 1 88 ? 4.985 31.204 -50.204 1.00 56.44 88 ARG A O 1
ATOM 719 N N . GLY A 1 89 ? 5.481 30.507 -52.288 1.00 55.06 89 GLY A N 1
ATOM 720 C CA . GLY A 1 89 ? 5.588 31.826 -52.909 1.00 55.06 89 GLY A CA 1
ATOM 721 C C . GLY A 1 89 ? 7.003 32.313 -53.195 1.00 55.06 89 GLY A C 1
ATOM 722 O O . GLY A 1 89 ? 7.526 33.117 -52.434 1.00 55.06 89 GLY A O 1
ATOM 723 N N . ARG A 1 90 ? 7.568 31.867 -54.327 1.00 46.53 90 ARG A N 1
ATOM 724 C CA . ARG A 1 90 ? 8.452 32.610 -55.262 1.00 46.53 90 ARG A CA 1
ATOM 725 C C . ARG A 1 90 ? 9.053 31.593 -56.244 1.00 46.53 90 ARG A C 1
ATOM 727 O O . ARG A 1 90 ? 9.804 30.718 -55.850 1.00 46.53 90 ARG A O 1
ATOM 734 N N . SER A 1 91 ? 8.464 31.449 -57.428 1.00 49.78 91 SER A N 1
ATOM 735 C CA . SER A 1 91 ? 8.767 32.214 -58.650 1.00 49.78 91 SER A CA 1
ATOM 736 C C . SER A 1 91 ? 9.863 31.548 -59.497 1.00 49.78 91 SER A C 1
ATOM 738 O O . SER A 1 91 ? 11.030 31.557 -59.135 1.00 49.78 91 SER A O 1
ATOM 740 N N . THR A 1 92 ? 9.428 31.033 -60.654 1.00 46.62 92 THR A N 1
ATOM 741 C CA . THR A 1 92 ? 10.066 31.210 -61.974 1.00 46.62 92 THR A CA 1
ATOM 742 C C . THR A 1 92 ? 11.523 30.757 -62.189 1.00 46.62 92 THR A C 1
ATOM 744 O O . THR A 1 92 ? 12.424 31.545 -61.942 1.00 46.62 92 THR A O 1
ATOM 747 N N . SER A 1 93 ? 11.678 29.603 -62.872 1.00 46.94 93 SER A N 1
ATOM 748 C CA . SER A 1 93 ? 12.696 29.280 -63.916 1.00 46.94 93 SER A CA 1
ATOM 749 C C . SER A 1 93 ? 14.198 29.273 -63.520 1.00 46.94 93 SER A C 1
ATOM 751 O O . SER A 1 93 ? 14.554 29.959 -62.575 1.00 46.94 93 SER A O 1
ATOM 753 N N . PRO A 1 94 ? 15.130 28.583 -64.231 1.00 48.34 94 PRO A N 1
ATOM 754 C CA . PRO A 1 94 ? 15.001 27.930 -65.537 1.00 48.34 94 PRO A CA 1
ATOM 755 C C . PRO A 1 94 ? 15.460 26.459 -65.617 1.00 48.34 94 PRO A C 1
ATOM 757 O O . PRO A 1 94 ? 16.327 25.983 -64.889 1.00 48.34 94 PRO A O 1
ATOM 760 N N . ARG A 1 95 ? 14.891 25.763 -66.611 1.00 52.41 95 ARG A N 1
ATOM 761 C CA . ARG A 1 95 ? 15.435 24.558 -67.254 1.00 52.41 95 ARG A CA 1
ATOM 762 C C . ARG A 1 95 ? 16.962 24.659 -67.405 1.00 52.41 95 ARG A C 1
ATOM 764 O O . ARG A 1 95 ? 17.427 25.351 -68.310 1.00 52.41 95 ARG A O 1
ATOM 771 N N . HIS A 1 96 ? 17.725 23.898 -66.627 1.00 48.78 96 HIS A N 1
ATOM 772 C CA . HIS A 1 96 ? 19.046 23.476 -67.078 1.00 48.78 96 HIS A CA 1
ATOM 773 C C . HIS A 1 96 ? 18.895 22.178 -67.858 1.00 48.78 96 HIS A C 1
ATOM 775 O O . HIS A 1 96 ? 18.474 21.146 -67.340 1.00 48.78 96 HIS A O 1
ATOM 781 N N . GLN A 1 97 ? 19.177 22.299 -69.150 1.00 49.94 97 GLN A N 1
ATOM 782 C CA . GLN A 1 97 ? 19.369 21.198 -70.074 1.00 49.94 97 GLN A CA 1
ATOM 783 C C . GLN A 1 97 ? 20.345 20.201 -69.446 1.00 49.94 97 GLN A C 1
ATOM 785 O O . GLN A 1 97 ? 21.411 20.590 -68.969 1.00 49.94 97 GLN A O 1
ATOM 790 N N . GLY A 1 98 ? 19.954 18.927 -69.427 1.00 54.25 98 GLY A N 1
ATOM 791 C CA . GLY A 1 98 ? 20.848 17.846 -69.051 1.00 54.25 98 GLY A CA 1
ATOM 792 C C . GLY A 1 98 ? 22.109 17.906 -69.916 1.00 54.25 98 GLY A C 1
ATOM 793 O O . GLY A 1 98 ? 21.986 17.966 -71.143 1.00 54.25 98 GLY A O 1
ATOM 794 N N . PRO A 1 99 ? 23.312 17.887 -69.322 1.00 53.44 99 PRO A N 1
ATOM 795 C CA . PRO A 1 99 ? 24.510 17.606 -70.081 1.00 53.44 99 PRO A CA 1
ATOM 796 C C . PRO A 1 99 ? 24.352 16.185 -70.609 1.00 53.44 99 PRO A C 1
ATOM 798 O O . PRO A 1 99 ? 24.209 15.237 -69.832 1.00 53.44 99 PRO A O 1
ATOM 801 N N . GLN A 1 100 ? 24.334 16.046 -71.932 1.00 53.00 100 GLN A N 1
ATOM 802 C CA . GLN A 1 100 ? 24.545 14.760 -72.568 1.00 53.00 100 GLN A CA 1
ATOM 803 C C . GLN A 1 100 ? 25.818 14.166 -71.966 1.00 53.00 100 GLN A C 1
ATOM 805 O O . GLN A 1 100 ? 26.905 14.730 -72.108 1.00 53.00 100 GLN A O 1
ATOM 810 N N . GLN A 1 101 ? 25.672 13.045 -71.262 1.00 54.62 101 GLN A N 1
ATOM 811 C CA . GLN A 1 101 ? 26.800 12.183 -70.970 1.00 54.62 101 GLN A CA 1
ATOM 812 C C . GLN A 1 101 ? 27.270 11.640 -72.312 1.00 54.62 101 GLN A C 1
ATOM 814 O O . GLN A 1 101 ? 26.765 10.643 -72.820 1.00 54.62 101 GLN A O 1
ATOM 819 N N . VAL A 1 102 ? 28.208 12.362 -72.916 1.00 53.47 102 VAL A N 1
ATOM 820 C CA . VAL A 1 102 ? 29.102 11.798 -73.912 1.00 53.47 102 VAL A CA 1
ATOM 821 C C . VAL A 1 102 ? 29.689 10.555 -73.242 1.00 53.47 102 VAL A C 1
ATOM 823 O O . VAL A 1 102 ? 30.255 10.702 -72.152 1.00 53.47 102 VAL A O 1
ATOM 826 N N . PRO A 1 103 ? 29.535 9.345 -73.808 1.00 53.81 103 PRO A N 1
ATOM 827 C CA . PRO A 1 103 ? 30.216 8.165 -73.310 1.00 53.81 103 PRO A CA 1
ATOM 828 C C . PRO A 1 103 ? 31.702 8.438 -73.506 1.00 53.81 103 PRO A C 1
ATOM 830 O O . PRO A 1 103 ? 32.263 8.235 -74.583 1.00 53.81 103 PRO A O 1
ATOM 833 N N . ARG A 1 104 ? 32.337 9.014 -72.485 1.00 49.38 104 ARG A N 1
ATOM 834 C CA . ARG A 1 104 ? 33.780 9.134 -72.426 1.00 49.38 104 ARG A CA 1
ATOM 835 C C . ARG A 1 104 ? 34.225 7.694 -72.274 1.00 49.38 104 ARG A C 1
ATOM 837 O O . ARG A 1 104 ? 34.152 7.139 -71.183 1.00 49.38 104 ARG A O 1
ATOM 844 N N . ALA A 1 105 ? 34.569 7.078 -73.401 1.00 49.25 105 ALA A N 1
ATOM 845 C CA . ALA A 1 105 ? 35.332 5.851 -73.459 1.00 49.25 105 ALA A CA 1
ATOM 846 C C . ALA A 1 105 ? 36.663 6.153 -72.769 1.00 49.25 105 ALA A C 1
ATOM 848 O O . ALA A 1 105 ? 37.656 6.521 -73.391 1.00 49.25 105 ALA A O 1
ATOM 849 N N . LEU A 1 106 ? 36.625 6.122 -71.440 1.00 53.91 106 LEU A N 1
ATOM 850 C CA . LEU A 1 106 ? 37.790 6.034 -70.607 1.00 53.91 106 LEU A CA 1
ATOM 851 C C . LEU A 1 106 ? 38.428 4.720 -71.038 1.00 53.91 106 LEU A C 1
ATOM 853 O O . LEU A 1 106 ? 37.874 3.641 -70.823 1.00 53.91 106 LEU A O 1
ATOM 857 N N . SER A 1 107 ? 39.576 4.817 -71.699 1.00 52.62 107 SER A N 1
ATOM 858 C CA . SER A 1 107 ? 40.582 3.774 -71.619 1.00 52.62 107 SER A CA 1
ATOM 859 C C . SER A 1 107 ? 40.944 3.656 -70.136 1.00 52.62 107 SER A C 1
ATOM 861 O O . SER A 1 107 ? 41.886 4.286 -69.658 1.00 52.62 107 SER A O 1
ATOM 863 N N . GLU A 1 108 ? 40.091 2.976 -69.372 1.00 60.72 108 GLU A N 1
ATOM 864 C CA . GLU A 1 108 ? 40.330 2.663 -67.977 1.00 60.72 108 GLU A CA 1
ATOM 865 C C . GLU A 1 108 ? 41.468 1.667 -67.990 1.00 60.72 108 GLU A C 1
ATOM 867 O O . GLU A 1 108 ? 41.292 0.488 -68.303 1.00 60.72 108 GLU A O 1
ATOM 872 N N . ASP A 1 109 ? 42.655 2.202 -67.734 1.00 80.69 109 ASP A N 1
ATOM 873 C CA . ASP A 1 109 ? 43.833 1.423 -67.432 1.00 80.69 109 ASP A CA 1
ATOM 874 C C . ASP A 1 109 ? 43.418 0.308 -66.452 1.00 80.69 109 ASP A C 1
ATOM 876 O O . ASP A 1 109 ? 42.874 0.611 -65.379 1.00 80.69 109 ASP A O 1
ATOM 880 N N . PRO A 1 110 ? 43.591 -0.981 -66.805 1.00 89.00 110 PRO A N 1
ATOM 881 C CA . PRO A 1 110 ? 43.192 -2.095 -65.950 1.00 89.00 110 PRO A CA 1
ATOM 882 C C . PRO A 1 110 ? 43.825 -2.024 -64.551 1.00 89.00 110 PRO A C 1
ATOM 884 O O . PRO A 1 110 ? 43.283 -2.613 -63.615 1.00 89.00 110 PRO A O 1
ATOM 887 N N . ALA A 1 111 ? 44.925 -1.280 -64.380 1.00 90.88 111 ALA A N 1
ATOM 888 C CA . ALA A 1 111 ? 45.510 -0.993 -63.075 1.00 90.88 111 ALA A CA 1
ATOM 889 C C . ALA A 1 111 ? 44.603 -0.123 -62.179 1.00 90.88 111 ALA A C 1
ATOM 891 O O . ALA A 1 111 ? 44.447 -0.423 -60.995 1.00 90.88 111 ALA A O 1
ATOM 892 N N . LEU A 1 112 ? 43.952 0.910 -62.728 1.00 89.12 112 LEU A N 1
ATOM 893 C CA . LEU A 1 112 ? 43.072 1.804 -61.963 1.00 89.12 112 LEU A CA 1
ATOM 894 C C . LEU A 1 112 ? 41.789 1.099 -61.513 1.00 89.12 112 LEU A C 1
ATOM 896 O O . LEU A 1 112 ? 41.324 1.330 -60.399 1.00 89.12 112 LEU A O 1
ATOM 900 N N . ARG A 1 113 ? 41.241 0.198 -62.340 1.00 88.06 113 ARG A N 1
ATOM 901 C CA . ARG A 1 113 ? 40.059 -0.600 -61.970 1.00 88.06 113 ARG A CA 1
ATOM 902 C C . ARG A 1 113 ? 40.322 -1.470 -60.744 1.00 88.06 113 ARG A C 1
ATOM 904 O O . ARG A 1 113 ? 39.532 -1.438 -59.808 1.00 88.06 113 ARG A O 1
ATOM 911 N N . ARG A 1 114 ? 41.469 -2.157 -60.712 1.00 94.75 114 ARG A N 1
ATOM 912 C CA . ARG A 1 114 ? 41.880 -2.974 -59.558 1.00 94.75 114 ARG A CA 1
ATOM 913 C C . ARG A 1 114 ? 42.024 -2.135 -58.291 1.00 94.75 114 ARG A C 1
ATOM 915 O O . ARG A 1 114 ? 41.509 -2.517 -57.253 1.00 94.75 114 ARG A O 1
ATOM 922 N N . GLN A 1 115 ? 42.632 -0.950 -58.387 1.00 95.88 115 GLN A N 1
ATOM 923 C CA . GLN A 1 115 ? 42.756 -0.054 -57.235 1.00 95.88 115 GLN A CA 1
ATOM 924 C C . GLN A 1 115 ? 41.387 0.408 -56.703 1.00 95.88 115 GLN A C 1
ATOM 926 O O . GLN A 1 115 ? 41.198 0.522 -55.493 1.00 95.88 115 GLN A O 1
ATOM 931 N N . VAL A 1 116 ? 40.424 0.675 -57.590 1.00 93.38 116 VAL A N 1
ATOM 932 C CA . VAL A 1 116 ? 39.056 1.042 -57.194 1.00 93.38 116 VAL A CA 1
ATOM 933 C C . VAL A 1 116 ? 38.331 -0.136 -56.542 1.00 93.38 116 VAL A C 1
ATOM 935 O O . VAL A 1 116 ? 37.670 0.061 -55.523 1.00 93.38 116 VAL A O 1
ATOM 938 N N . GLU A 1 117 ? 38.482 -1.346 -57.079 1.00 95.50 117 GLU A N 1
ATOM 939 C CA . GLU A 1 117 ? 37.933 -2.573 -56.491 1.00 95.50 117 GLU A CA 1
ATOM 940 C C . GLU A 1 117 ? 38.524 -2.844 -55.097 1.00 95.50 117 GLU A C 1
ATOM 942 O O . GLU A 1 117 ? 37.763 -3.077 -54.157 1.00 95.50 117 GLU A O 1
ATOM 947 N N . ASP A 1 118 ? 39.841 -2.693 -54.926 1.00 96.44 118 ASP A N 1
ATOM 948 C CA . ASP A 1 118 ? 40.527 -2.855 -53.638 1.00 96.44 118 ASP A CA 1
ATOM 949 C C . ASP A 1 118 ? 40.062 -1.813 -52.604 1.00 96.44 118 ASP A C 1
ATOM 951 O O . ASP A 1 118 ? 39.820 -2.124 -51.432 1.00 96.44 118 ASP A O 1
ATOM 955 N N . MET A 1 119 ? 39.884 -0.552 -53.020 1.00 97.06 119 MET A N 1
ATOM 956 C CA . MET A 1 119 ? 39.316 0.482 -52.148 1.00 97.06 119 MET A CA 1
ATOM 957 C C . MET A 1 119 ? 37.868 0.166 -51.768 1.00 97.06 119 MET A C 1
ATOM 959 O O . MET A 1 119 ? 37.493 0.326 -50.604 1.00 9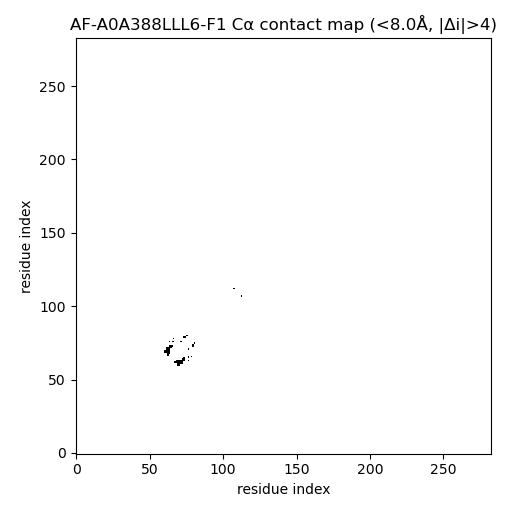7.06 119 MET A O 1
ATOM 963 N N . ALA A 1 120 ? 37.058 -0.312 -52.714 1.00 97.06 120 ALA A N 1
ATOM 964 C CA . ALA A 1 120 ? 35.679 -0.704 -52.452 1.00 97.06 120 ALA A CA 1
ATOM 965 C C . ALA A 1 120 ? 35.602 -1.889 -51.477 1.00 97.06 120 ALA A C 1
ATOM 967 O O . ALA A 1 120 ? 34.794 -1.852 -50.546 1.00 97.06 120 ALA A O 1
ATOM 968 N N . SER A 1 121 ? 36.476 -2.894 -51.613 1.00 98.19 121 SER A N 1
ATOM 969 C CA . SER A 1 121 ? 36.530 -4.026 -50.683 1.00 98.19 121 SER A CA 1
ATOM 970 C C . SER A 1 121 ? 36.990 -3.609 -49.286 1.00 98.19 121 SER A C 1
ATOM 972 O O . SER A 1 121 ? 36.408 -4.049 -48.293 1.00 98.19 121 SER A O 1
ATOM 974 N N . MET A 1 122 ? 37.977 -2.709 -49.176 1.00 97.94 122 MET A N 1
ATOM 975 C CA . MET A 1 122 ? 38.402 -2.166 -47.879 1.00 97.94 122 MET A CA 1
ATOM 976 C C . MET A 1 122 ? 37.283 -1.370 -47.193 1.00 97.94 122 MET A C 1
ATOM 978 O O . MET A 1 122 ? 37.072 -1.522 -45.988 1.00 97.94 122 MET A O 1
ATOM 982 N N . LEU A 1 123 ? 36.540 -0.550 -47.944 1.00 97.94 123 LEU A N 1
ATOM 983 C CA . LEU A 1 123 ? 35.406 0.212 -47.411 1.00 97.94 123 LEU A CA 1
ATOM 984 C C . LEU A 1 123 ? 34.251 -0.700 -46.979 1.00 97.94 123 LEU A C 1
ATOM 986 O O . LEU A 1 123 ? 33.654 -0.456 -45.930 1.00 97.94 123 LEU A O 1
ATOM 990 N N . ALA A 1 124 ? 33.965 -1.763 -47.736 1.00 98.25 124 ALA A N 1
ATOM 991 C CA . ALA A 1 124 ? 32.972 -2.766 -47.356 1.00 98.25 124 ALA A CA 1
ATOM 992 C C . ALA A 1 124 ? 33.359 -3.465 -46.041 1.00 98.25 124 ALA A C 1
ATOM 994 O O . ALA A 1 124 ? 32.571 -3.468 -45.097 1.00 98.25 124 ALA A O 1
ATOM 995 N N . SER A 1 125 ? 34.608 -3.930 -45.929 1.00 98.19 125 SER A N 1
ATOM 996 C CA . SER A 1 125 ? 35.160 -4.519 -44.699 1.00 98.19 125 SER A CA 1
ATOM 997 C C . SER A 1 125 ? 35.069 -3.564 -43.499 1.00 98.19 125 SER A C 1
ATOM 999 O O . SER A 1 125 ? 34.661 -3.954 -42.403 1.00 98.19 125 SER A O 1
ATOM 1001 N N . MET A 1 126 ? 35.425 -2.288 -43.681 1.00 98.06 126 MET A N 1
ATOM 1002 C CA . MET A 1 126 ? 35.347 -1.286 -42.611 1.00 98.06 126 MET A CA 1
ATOM 1003 C C . MET A 1 126 ? 33.897 -1.035 -42.170 1.00 98.06 126 MET A C 1
ATOM 1005 O O . MET A 1 126 ? 33.625 -0.906 -40.975 1.00 98.06 126 MET A O 1
ATOM 1009 N N . LYS A 1 127 ? 32.955 -1.003 -43.121 1.00 98.19 127 LYS A N 1
ATOM 1010 C CA . LYS A 1 127 ? 31.526 -0.838 -42.844 1.00 98.19 127 LYS A CA 1
ATOM 1011 C C . LYS A 1 127 ? 30.962 -2.018 -42.051 1.00 98.19 127 LYS A C 1
ATOM 1013 O O . LYS A 1 127 ? 30.325 -1.792 -41.025 1.00 98.19 127 LYS A O 1
ATOM 1018 N N . GLU A 1 128 ? 31.249 -3.250 -42.464 1.00 98.38 128 GLU A N 1
ATOM 1019 C CA . GLU A 1 128 ? 30.820 -4.461 -41.750 1.00 98.38 128 GLU A CA 1
ATOM 1020 C C . GLU A 1 128 ? 31.353 -4.493 -40.311 1.00 98.38 128 GLU A C 1
ATOM 1022 O O . GLU A 1 128 ? 30.615 -4.810 -39.375 1.00 98.38 128 GLU A O 1
ATOM 1027 N N . TYR A 1 129 ? 32.612 -4.091 -40.103 1.00 98.44 129 TYR A N 1
ATOM 1028 C CA . TYR A 1 129 ? 33.188 -3.979 -38.763 1.00 98.44 129 TYR A CA 1
ATOM 1029 C C . TYR A 1 129 ? 32.434 -2.965 -37.889 1.00 98.44 129 TYR A C 1
ATOM 1031 O O . TYR A 1 129 ? 32.128 -3.253 -36.728 1.00 98.44 129 TYR A O 1
ATOM 1039 N N . HIS A 1 130 ? 32.092 -1.794 -38.433 1.00 98.12 130 HIS A N 1
ATOM 1040 C CA . HIS A 1 130 ? 31.312 -0.790 -37.708 1.00 98.12 130 HIS A CA 1
ATOM 1041 C C . HIS A 1 130 ? 29.894 -1.265 -37.385 1.00 98.12 130 HIS A C 1
ATOM 1043 O O . HIS A 1 130 ? 29.438 -1.073 -36.257 1.00 98.12 130 HIS A O 1
ATOM 1049 N N . GLU A 1 131 ? 29.212 -1.916 -38.326 1.00 97.75 131 GLU A N 1
ATOM 1050 C CA . GLU A 1 131 ? 27.876 -2.478 -38.105 1.00 97.75 131 GLU A CA 1
ATOM 1051 C C . GLU A 1 131 ? 27.903 -3.576 -37.032 1.00 97.75 131 GLU A C 1
ATOM 1053 O O . GLU A 1 131 ? 27.080 -3.570 -36.114 1.00 97.75 131 GLU A O 1
ATOM 1058 N N . ALA A 1 132 ? 28.901 -4.465 -37.060 1.00 98.19 132 ALA A N 1
ATOM 1059 C CA . ALA A 1 132 ? 29.086 -5.488 -36.034 1.00 98.19 132 ALA A CA 1
ATOM 1060 C C . ALA A 1 132 ? 29.378 -4.880 -34.648 1.00 98.19 132 ALA A C 1
ATOM 1062 O O . ALA A 1 132 ? 28.855 -5.344 -33.626 1.00 98.19 132 ALA A O 1
ATOM 1063 N N . GLU A 1 133 ? 30.190 -3.820 -34.584 1.00 98.19 133 GLU A N 1
ATOM 1064 C CA . GLU A 1 133 ? 30.484 -3.119 -33.333 1.00 98.19 133 GLU A CA 1
ATOM 1065 C C . GLU A 1 133 ? 29.239 -2.410 -32.773 1.00 98.19 133 GLU A C 1
ATOM 1067 O O . GLU A 1 133 ? 28.968 -2.489 -31.567 1.00 98.19 133 GLU A O 1
ATOM 1072 N N . GLN A 1 134 ? 28.447 -1.769 -33.638 1.00 97.50 134 GLN A N 1
ATOM 1073 C CA . GLN A 1 134 ? 27.176 -1.142 -33.273 1.00 97.50 134 GLN A CA 1
ATOM 1074 C C . GLN A 1 134 ? 26.162 -2.177 -32.781 1.00 97.50 134 GLN A C 1
ATOM 1076 O O . GLN A 1 134 ? 25.634 -2.026 -31.677 1.00 97.50 134 GLN A O 1
ATOM 1081 N N . ALA A 1 135 ? 25.977 -3.286 -33.501 1.00 98.31 135 ALA A N 1
ATOM 1082 C CA . ALA A 1 135 ? 25.090 -4.373 -33.087 1.00 98.31 135 ALA A CA 1
ATOM 1083 C C . ALA A 1 135 ? 25.481 -4.935 -31.707 1.00 98.31 135 ALA A C 1
ATOM 1085 O O . ALA A 1 135 ? 24.629 -5.171 -30.843 1.00 98.31 135 ALA A O 1
ATOM 1086 N N . LYS A 1 136 ? 26.786 -5.075 -31.434 1.00 98.31 136 LYS A N 1
ATOM 1087 C CA . LYS A 1 136 ? 27.297 -5.503 -30.122 1.00 98.31 136 LYS A CA 1
ATOM 1088 C C . LYS A 1 136 ? 27.028 -4.47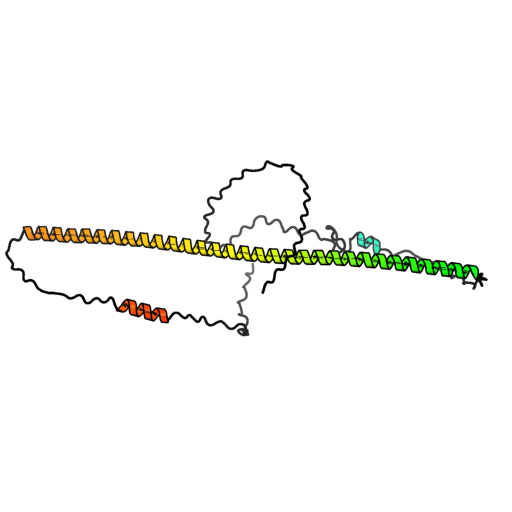1 -29.022 1.00 98.31 136 LYS A C 1
ATOM 1090 O O . LYS A 1 136 ? 26.724 -4.857 -27.887 1.00 98.31 136 LYS A O 1
ATOM 1095 N N . LYS A 1 137 ? 27.144 -3.172 -29.318 1.00 98.25 137 LYS A N 1
ATOM 1096 C CA . LYS A 1 137 ? 26.814 -2.082 -28.381 1.00 98.25 137 LYS A CA 1
ATOM 1097 C C . LYS A 1 137 ? 25.320 -2.069 -28.058 1.00 98.25 137 LYS A C 1
ATOM 1099 O O . LYS A 1 137 ? 24.966 -2.034 -26.879 1.00 98.25 137 LYS A O 1
ATOM 1104 N N . GLU A 1 138 ? 24.457 -2.193 -29.060 1.00 97.50 138 GLU A N 1
ATOM 1105 C CA . GLU A 1 138 ? 23.005 -2.239 -28.879 1.00 97.50 138 GLU A CA 1
ATOM 1106 C C . GLU A 1 138 ? 22.549 -3.474 -28.103 1.00 97.50 138 GLU A C 1
ATOM 1108 O O . GLU A 1 138 ? 21.761 -3.350 -27.166 1.00 97.50 138 GLU A O 1
ATOM 1113 N N . ALA A 1 139 ? 23.085 -4.658 -28.411 1.00 98.12 139 ALA A N 1
ATOM 1114 C CA . ALA A 1 139 ? 22.776 -5.877 -27.666 1.00 98.12 139 ALA A CA 1
ATOM 1115 C C . ALA A 1 139 ? 23.165 -5.749 -26.181 1.00 98.12 139 ALA A C 1
ATOM 1117 O O . ALA A 1 139 ? 22.413 -6.145 -25.287 1.00 98.12 139 ALA A O 1
ATOM 1118 N N . ARG A 1 140 ? 24.320 -5.132 -25.890 1.00 98.00 140 ARG A N 1
ATOM 1119 C CA . ARG A 1 140 ? 24.743 -4.834 -24.511 1.00 98.00 140 ARG A CA 1
ATOM 1120 C C . ARG A 1 140 ? 23.839 -3.802 -23.836 1.00 98.00 140 ARG A C 1
ATOM 1122 O O . ARG A 1 140 ? 23.574 -3.947 -22.645 1.00 98.00 140 ARG A O 1
ATOM 1129 N N . ALA A 1 141 ? 23.379 -2.782 -24.557 1.00 97.94 141 ALA A N 1
ATOM 1130 C CA . ALA A 1 141 ? 22.461 -1.776 -24.028 1.00 97.94 141 ALA A CA 1
ATOM 1131 C C . ALA A 1 141 ? 21.085 -2.383 -23.707 1.00 97.94 141 ALA A C 1
ATOM 1133 O O . ALA A 1 141 ? 20.607 -2.233 -22.584 1.00 97.94 141 ALA A O 1
ATOM 1134 N N . LYS A 1 142 ? 20.511 -3.163 -24.631 1.00 97.62 142 LYS A N 1
ATOM 1135 C CA . LYS A 1 142 ? 19.241 -3.883 -24.438 1.00 97.62 142 LYS A CA 1
ATOM 1136 C C . LYS A 1 142 ? 19.307 -4.821 -23.231 1.00 97.62 142 LYS A C 1
ATOM 1138 O O . LYS A 1 142 ? 18.462 -4.733 -22.347 1.00 97.62 142 LYS A O 1
ATOM 1143 N N . ARG A 1 143 ? 20.384 -5.607 -23.102 1.00 97.94 143 ARG A N 1
ATOM 1144 C CA . ARG A 1 143 ? 20.593 -6.496 -21.944 1.00 97.94 143 ARG A CA 1
ATOM 1145 C C . ARG A 1 143 ? 20.700 -5.743 -20.610 1.00 97.94 143 ARG A C 1
ATOM 1147 O O . ARG A 1 143 ? 20.293 -6.262 -19.573 1.00 97.94 143 ARG A O 1
ATOM 1154 N N . LYS A 1 144 ? 21.276 -4.534 -20.598 1.00 98.06 144 LYS A N 1
ATOM 1155 C CA . LYS A 1 144 ? 21.337 -3.698 -19.385 1.00 98.06 144 LYS A CA 1
ATOM 1156 C C . LYS A 1 144 ? 19.958 -3.163 -19.001 1.00 98.06 144 LYS A C 1
ATOM 1158 O O . LYS A 1 144 ? 19.640 -3.182 -17.815 1.00 98.06 144 LYS A O 1
ATOM 1163 N N . LEU A 1 145 ? 19.167 -2.719 -19.978 1.00 97.06 145 LEU A N 1
ATOM 1164 C CA . LEU A 1 145 ? 17.809 -2.221 -19.752 1.00 97.06 145 LEU A CA 1
ATOM 1165 C C . LEU A 1 145 ? 16.889 -3.325 -19.229 1.00 97.06 145 LEU A C 1
ATOM 1167 O O . LEU A 1 145 ? 16.255 -3.138 -18.197 1.00 97.06 145 LEU A O 1
ATOM 1171 N N . GLU A 1 146 ? 16.909 -4.504 -19.850 1.00 97.06 146 GLU A N 1
ATOM 1172 C CA . GLU A 1 146 ? 16.120 -5.658 -19.404 1.00 97.06 146 GLU A CA 1
ATOM 1173 C C . GLU A 1 146 ? 16.478 -6.070 -17.966 1.00 97.06 146 GLU A C 1
ATOM 1175 O O . GLU A 1 146 ? 15.602 -6.255 -17.124 1.00 97.06 146 GLU A O 1
ATOM 1180 N N . LYS A 1 147 ? 17.776 -6.110 -17.626 1.00 97.94 147 LYS A N 1
ATOM 1181 C CA . LYS A 1 147 ? 18.221 -6.406 -16.255 1.00 97.94 147 LYS A CA 1
ATOM 1182 C C . LYS A 1 147 ? 17.773 -5.342 -15.244 1.00 97.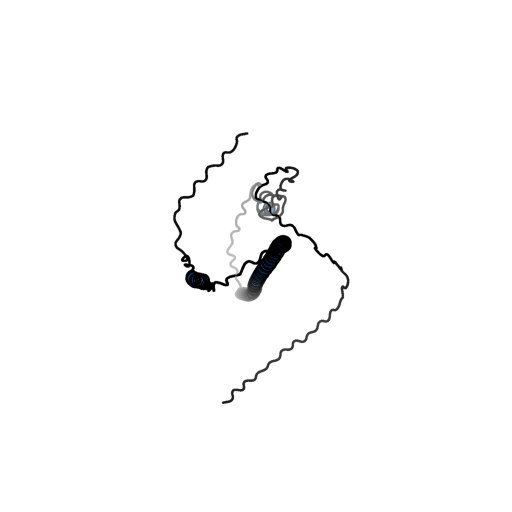94 147 LYS A C 1
ATOM 1184 O O . LYS A 1 147 ? 17.533 -5.675 -14.086 1.00 97.94 147 LYS A O 1
ATOM 1189 N N . GLN A 1 148 ? 17.707 -4.069 -15.633 1.00 96.06 148 GLN A N 1
ATOM 1190 C CA . GLN A 1 148 ? 17.192 -3.007 -14.760 1.00 96.06 148 GLN A CA 1
ATOM 1191 C C . GLN A 1 148 ? 15.677 -3.107 -14.586 1.00 96.06 148 GLN A C 1
ATOM 1193 O O . GLN A 1 148 ? 15.188 -2.960 -13.470 1.00 96.06 148 GLN A O 1
ATOM 1198 N N . GLU A 1 149 ? 14.943 -3.399 -15.655 1.00 97.44 149 GLU A N 1
ATOM 1199 C CA . GLU A 1 149 ? 13.497 -3.592 -15.597 1.00 97.44 149 GLU A CA 1
ATOM 1200 C C . GLU A 1 149 ? 13.126 -4.796 -14.727 1.00 97.44 149 GLU A C 1
ATOM 1202 O O . GLU A 1 149 ? 12.264 -4.683 -13.860 1.00 97.44 149 GLU A O 1
ATOM 1207 N N . GLN A 1 150 ? 13.833 -5.919 -14.876 1.00 97.44 150 GLN A N 1
ATOM 1208 C CA . GLN A 1 150 ? 13.620 -7.102 -14.047 1.00 97.44 150 GLN A CA 1
ATOM 1209 C C . GLN A 1 150 ? 13.862 -6.809 -12.560 1.00 97.44 150 GLN A C 1
ATOM 1211 O O . GLN A 1 150 ? 13.053 -7.195 -11.721 1.00 97.44 150 GLN A O 1
ATOM 1216 N N . LYS A 1 151 ? 14.924 -6.060 -12.233 1.00 97.62 151 LYS A N 1
ATOM 1217 C CA . LYS A 1 151 ? 15.184 -5.616 -10.854 1.00 97.62 151 LYS A CA 1
ATOM 1218 C C 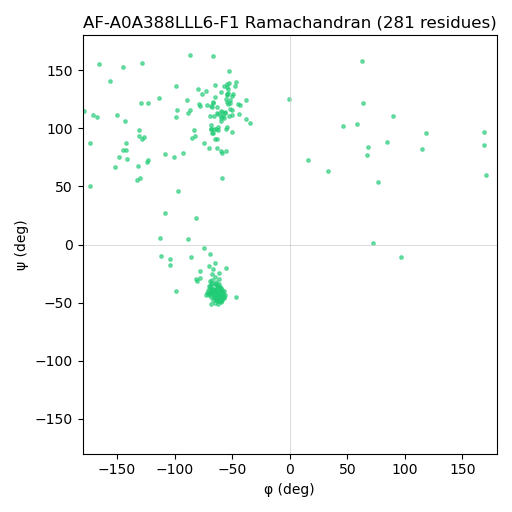. LYS A 1 151 ? 14.073 -4.723 -10.306 1.00 97.62 151 LYS A C 1
ATOM 1220 O O . LYS A 1 151 ? 13.687 -4.892 -9.157 1.00 97.62 151 LYS A O 1
ATOM 1225 N N . ARG A 1 152 ? 13.545 -3.801 -11.118 1.00 97.12 152 ARG A N 1
ATOM 1226 C CA . ARG A 1 152 ? 12.428 -2.936 -10.709 1.00 97.12 152 ARG A CA 1
ATOM 1227 C C . ARG A 1 152 ? 11.153 -3.732 -10.442 1.00 97.12 152 ARG A C 1
ATOM 1229 O O . ARG A 1 152 ? 10.481 -3.458 -9.458 1.00 97.12 152 ARG A O 1
ATOM 1236 N N . ARG A 1 153 ? 10.844 -4.725 -11.282 1.00 97.25 153 ARG A N 1
ATOM 1237 C CA . ARG A 1 153 ? 9.683 -5.608 -11.083 1.00 97.25 153 ARG A CA 1
ATOM 1238 C C . ARG A 1 153 ? 9.809 -6.434 -9.801 1.00 97.25 153 ARG A C 1
ATOM 1240 O O . ARG A 1 153 ? 8.841 -6.559 -9.063 1.00 97.25 153 ARG A O 1
ATOM 1247 N N . GLU A 1 154 ? 11.001 -6.953 -9.513 1.00 97.12 154 GLU A N 1
ATOM 1248 C CA . GLU A 1 154 ? 11.259 -7.709 -8.281 1.00 97.12 154 GLU A CA 1
ATOM 1249 C C . GLU A 1 154 ? 11.151 -6.827 -7.023 1.00 97.12 154 GLU A C 1
ATOM 1251 O O . GLU A 1 154 ? 10.587 -7.248 -6.016 1.00 97.12 154 GLU A O 1
ATOM 1256 N N . GLU A 1 155 ? 11.653 -5.592 -7.070 1.00 96.81 155 GLU A N 1
ATOM 1257 C CA . GLU A 1 155 ? 11.529 -4.632 -5.966 1.00 96.81 155 GLU A CA 1
ATOM 1258 C C . GLU A 1 155 ? 10.070 -4.219 -5.720 1.00 96.81 155 GLU A C 1
ATOM 1260 O O . GLU A 1 155 ? 9.630 -4.166 -4.573 1.00 96.81 155 GLU A O 1
ATOM 1265 N N . GLU A 1 156 ? 9.294 -4.000 -6.783 1.00 96.81 156 GLU A N 1
ATOM 1266 C CA . GLU A 1 156 ? 7.862 -3.702 -6.688 1.00 96.81 156 GLU A CA 1
ATOM 1267 C C . GLU A 1 156 ? 7.071 -4.877 -6.094 1.00 96.81 156 GLU A C 1
ATOM 1269 O O . GLU A 1 156 ? 6.209 -4.677 -5.235 1.00 96.81 156 GLU A O 1
ATOM 1274 N N . GLU A 1 157 ? 7.396 -6.115 -6.478 1.00 97.62 157 GLU A N 1
ATOM 1275 C CA . GLU A 1 157 ? 6.779 -7.304 -5.887 1.00 97.62 157 GLU A CA 1
ATOM 1276 C C . GLU A 1 157 ? 7.114 -7.428 -4.394 1.00 97.62 157 GLU A C 1
ATOM 1278 O O . GLU A 1 157 ? 6.216 -7.652 -3.575 1.00 97.62 157 GLU A O 1
ATOM 1283 N N . ARG A 1 158 ? 8.379 -7.205 -4.009 1.00 96.94 158 ARG A N 1
ATOM 1284 C CA . ARG A 1 158 ? 8.793 -7.187 -2.598 1.00 96.94 158 ARG A CA 1
ATOM 1285 C C . ARG A 1 158 ? 8.039 -6.112 -1.815 1.00 96.94 158 ARG A C 1
ATOM 1287 O O . ARG A 1 158 ? 7.412 -6.444 -0.807 1.00 96.94 158 ARG A O 1
ATOM 1294 N N . ALA A 1 159 ? 7.978 -4.881 -2.320 1.00 97.44 159 ALA A N 1
ATOM 1295 C CA . ALA A 1 159 ? 7.229 -3.791 -1.696 1.00 97.44 159 ALA A CA 1
ATOM 1296 C C . ALA A 1 159 ? 5.734 -4.130 -1.535 1.00 97.44 159 ALA A C 1
ATOM 1298 O O . ALA A 1 159 ? 5.153 -3.920 -0.468 1.00 97.44 159 ALA A O 1
ATOM 1299 N N . ALA A 1 160 ? 5.113 -4.749 -2.545 1.00 97.94 160 ALA A N 1
ATOM 1300 C CA . ALA A 1 160 ? 3.719 -5.181 -2.471 1.00 97.94 160 ALA A CA 1
ATOM 1301 C C . ALA A 1 160 ? 3.498 -6.283 -1.417 1.00 97.94 160 ALA A C 1
ATOM 1303 O O . ALA A 1 160 ? 2.435 -6.345 -0.787 1.00 97.94 160 ALA A O 1
ATOM 1304 N N . THR A 1 161 ? 4.470 -7.177 -1.207 1.00 96.31 161 THR A N 1
ATOM 1305 C CA . THR A 1 161 ? 4.380 -8.185 -0.138 1.00 96.31 161 THR A CA 1
ATOM 1306 C C . THR A 1 161 ? 4.524 -7.570 1.252 1.00 96.31 161 THR A C 1
ATOM 1308 O O . THR A 1 161 ? 3.739 -7.915 2.139 1.00 96.31 161 THR A O 1
ATOM 1311 N N . GLU A 1 162 ? 5.441 -6.621 1.436 1.00 97.50 162 GLU A N 1
ATOM 1312 C CA . GLU A 1 162 ? 5.633 -5.900 2.698 1.00 97.50 162 GLU A CA 1
ATOM 1313 C C . GLU A 1 162 ? 4.401 -5.065 3.059 1.00 97.50 162 GLU A C 1
ATOM 1315 O O . GLU A 1 162 ? 3.897 -5.146 4.182 1.00 97.50 162 GLU A O 1
ATOM 1320 N N . GLU A 1 163 ? 3.817 -4.353 2.092 1.00 97.56 163 GLU A N 1
ATOM 1321 C CA . GLU A 1 163 ? 2.579 -3.602 2.305 1.00 97.56 163 GLU A CA 1
ATOM 1322 C C . GLU A 1 163 ? 1.431 -4.530 2.736 1.00 97.56 163 GLU A C 1
ATOM 1324 O O . GLU A 1 163 ? 0.719 -4.255 3.709 1.00 97.56 163 GLU A O 1
ATOM 1329 N N . LYS A 1 164 ? 1.282 -5.691 2.080 1.00 97.38 164 LYS A N 1
ATOM 1330 C CA . LYS A 1 164 ? 0.288 -6.703 2.476 1.00 97.38 164 LYS A CA 1
ATOM 1331 C C . LYS A 1 164 ? 0.516 -7.195 3.907 1.00 97.38 164 LYS A C 1
ATOM 1333 O O . LYS A 1 164 ? -0.464 -7.434 4.620 1.00 97.38 164 LYS A O 1
ATOM 1338 N N . GLN A 1 165 ? 1.764 -7.353 4.346 1.00 97.75 165 GLN A N 1
ATOM 1339 C CA . GLN A 1 165 ? 2.076 -7.738 5.725 1.00 97.75 165 GLN A CA 1
ATOM 1340 C C . GLN A 1 165 ? 1.721 -6.627 6.718 1.00 97.75 165 GLN A C 1
ATOM 1342 O O . GLN A 1 165 ? 1.036 -6.899 7.706 1.00 97.75 165 GLN A O 1
ATOM 1347 N N . LEU A 1 166 ? 2.069 -5.373 6.425 1.00 97.94 166 LEU A N 1
ATOM 1348 C CA . LEU A 1 166 ? 1.725 -4.225 7.268 1.00 97.94 166 LEU A CA 1
ATOM 1349 C C . LEU A 1 166 ? 0.208 -4.041 7.399 1.00 97.94 166 LEU A C 1
ATOM 1351 O O . LEU A 1 166 ? -0.304 -3.788 8.491 1.00 97.94 166 LEU A O 1
ATOM 1355 N N . VAL A 1 167 ? -0.548 -4.231 6.314 1.00 98.19 167 VAL A N 1
ATOM 1356 C CA . VAL A 1 167 ? -2.017 -4.190 6.354 1.00 98.19 167 VAL A CA 1
ATOM 1357 C C . VAL A 1 167 ? -2.576 -5.317 7.224 1.00 98.19 167 VAL A C 1
ATOM 1359 O O . VAL A 1 167 ? -3.506 -5.083 8.003 1.00 98.19 167 VAL A O 1
ATOM 1362 N N . LYS A 1 168 ? -2.019 -6.533 7.140 1.00 97.81 168 LYS A N 1
ATOM 1363 C CA . LYS A 1 168 ? -2.417 -7.654 8.007 1.00 97.81 168 LYS A CA 1
ATOM 1364 C C . LYS A 1 168 ? -2.118 -7.361 9.479 1.00 97.81 168 LYS A C 1
ATOM 1366 O O . LYS A 1 168 ? -3.012 -7.547 10.304 1.00 97.81 168 LYS A O 1
ATOM 1371 N N . GLN A 1 169 ? -0.936 -6.837 9.798 1.00 97.25 169 GLN A N 1
ATOM 1372 C CA . GLN A 1 169 ? -0.563 -6.453 11.163 1.00 97.25 169 GLN A CA 1
ATOM 1373 C C . GLN A 1 169 ? -1.477 -5.351 11.710 1.00 97.25 169 GLN A C 1
ATOM 1375 O O . GLN A 1 169 ? -2.042 -5.497 12.790 1.00 97.25 169 GLN A O 1
ATOM 1380 N N . ARG A 1 170 ? -1.747 -4.294 10.932 1.00 98.00 170 ARG A N 1
ATOM 1381 C CA . ARG A 1 170 ? -2.698 -3.237 11.323 1.00 98.00 170 ARG A CA 1
ATOM 1382 C C . ARG A 1 170 ? -4.102 -3.780 11.583 1.00 98.00 170 ARG A C 1
ATOM 1384 O O . ARG A 1 170 ? -4.777 -3.331 12.506 1.00 98.00 170 ARG A O 1
ATOM 1391 N N . ARG A 1 171 ? -4.566 -4.747 10.784 1.00 98.06 171 ARG A N 1
ATOM 1392 C CA . ARG A 1 171 ? -5.861 -5.411 11.009 1.00 98.06 171 ARG A CA 1
ATOM 1393 C C . ARG A 1 171 ? -5.854 -6.273 12.271 1.00 98.06 171 ARG A C 1
ATOM 1395 O O . ARG A 1 171 ? -6.873 -6.299 12.952 1.00 98.06 171 ARG A O 1
ATOM 1402 N N . ALA A 1 172 ? -4.753 -6.957 12.578 1.00 98.19 172 ALA A N 1
ATOM 1403 C CA . ALA A 1 172 ? -4.609 -7.736 13.806 1.00 98.19 172 ALA A CA 1
ATOM 1404 C C . ALA A 1 172 ? -4.635 -6.828 15.046 1.00 98.19 172 ALA A C 1
ATOM 1406 O O . ALA A 1 172 ? -5.491 -7.021 15.903 1.00 98.19 172 ALA A O 1
ATOM 1407 N N . MET A 1 173 ? -3.831 -5.760 15.055 1.00 97.88 173 MET A N 1
ATOM 1408 C CA . MET A 1 173 ? -3.800 -4.769 16.140 1.00 97.88 173 MET A CA 1
ATOM 1409 C C . MET A 1 173 ? -5.177 -4.143 16.396 1.00 97.88 173 MET A C 1
ATOM 1411 O O . MET A 1 173 ? -5.619 -4.043 17.535 1.00 97.88 173 MET A O 1
ATOM 1415 N N . ARG A 1 174 ? -5.916 -3.781 15.336 1.00 98.12 174 ARG A N 1
ATOM 1416 C CA . ARG A 1 174 ? -7.286 -3.248 15.472 1.00 98.12 174 ARG A CA 1
ATOM 1417 C C . ARG A 1 174 ? -8.265 -4.254 16.078 1.00 98.12 174 ARG A C 1
ATOM 1419 O O . ARG A 1 174 ? -9.174 -3.856 16.800 1.00 98.12 174 ARG A O 1
ATOM 1426 N N . LYS A 1 175 ? -8.130 -5.544 15.753 1.00 98.19 175 LYS A N 1
ATOM 1427 C CA . LYS A 1 175 ? -8.976 -6.599 16.331 1.00 98.19 175 LYS A CA 1
ATOM 1428 C C . LYS A 1 175 ? -8.650 -6.811 17.805 1.00 98.19 175 LYS A C 1
ATOM 1430 O O . LYS A 1 175 ? -9.572 -6.912 18.602 1.00 98.19 175 LYS A O 1
ATOM 1435 N N . GLU A 1 176 ? -7.371 -6.836 18.156 1.00 98.06 176 GLU A N 1
ATOM 1436 C CA . GLU A 1 176 ? -6.918 -6.970 19.539 1.00 98.06 176 GLU A CA 1
ATOM 1437 C C . GLU A 1 176 ? -7.380 -5.790 20.402 1.00 98.06 176 GLU A C 1
ATOM 1439 O O . GLU A 1 176 ? -7.977 -5.991 21.457 1.00 98.06 176 GLU A O 1
ATOM 1444 N N . GLU A 1 177 ? -7.225 -4.558 19.911 1.00 98.06 177 GLU A N 1
ATOM 1445 C CA . GLU A 1 177 ? -7.720 -3.363 20.598 1.00 98.06 177 GLU A CA 1
ATOM 1446 C C . GLU A 1 177 ? -9.244 -3.409 20.792 1.00 98.06 177 GLU A C 1
ATOM 1448 O O . GLU A 1 177 ? -9.752 -3.037 21.852 1.00 98.06 177 GLU A O 1
ATOM 1453 N N . LYS A 1 178 ? -9.989 -3.904 19.794 1.00 98.25 178 LYS A N 1
ATOM 1454 C CA . LYS A 1 178 ? -11.441 -4.085 19.906 1.00 98.25 178 LYS A CA 1
ATOM 1455 C C . LYS A 1 178 ? -11.799 -5.111 20.986 1.00 98.25 178 LYS A C 1
ATOM 1457 O O . LYS A 1 178 ? -12.646 -4.818 21.823 1.00 98.25 178 LYS A O 1
ATOM 1462 N N . MET A 1 179 ? -11.128 -6.263 21.004 1.00 97.31 179 MET A N 1
ATOM 1463 C CA . MET A 1 179 ? -11.335 -7.292 22.030 1.00 97.31 179 MET A CA 1
ATOM 1464 C C . MET A 1 179 ? -11.012 -6.770 23.433 1.00 97.31 179 MET A C 1
ATOM 1466 O O . MET A 1 179 ? -11.754 -7.036 24.375 1.00 97.31 179 MET A O 1
ATOM 1470 N N . ARG A 1 180 ? -9.948 -5.971 23.572 1.00 98.50 180 ARG A N 1
ATOM 1471 C CA . ARG A 1 180 ? -9.591 -5.327 24.839 1.00 98.50 180 ARG A CA 1
ATOM 1472 C C . ARG A 1 180 ? -10.670 -4.349 25.307 1.00 98.50 180 ARG A C 1
ATOM 1474 O O . ARG A 1 180 ? -11.080 -4.410 26.461 1.00 98.50 180 ARG A O 1
ATOM 1481 N N . LYS A 1 181 ? -11.176 -3.489 24.417 1.00 98.38 181 LYS A N 1
ATOM 1482 C CA . LYS A 1 181 ? -12.269 -2.553 24.739 1.00 98.38 181 LYS A CA 1
ATOM 1483 C C . LYS A 1 181 ? -13.551 -3.281 25.143 1.00 98.38 181 LYS A C 1
ATOM 1485 O O . LYS A 1 181 ? -14.196 -2.877 26.105 1.00 98.38 181 LYS A O 1
ATOM 1490 N N . GLU A 1 182 ? -13.907 -4.357 24.443 1.00 98.12 182 GLU A N 1
ATOM 1491 C CA . GLU A 1 182 ? -15.069 -5.186 24.791 1.00 98.12 182 GLU A CA 1
ATOM 1492 C C . GLU A 1 182 ? -14.894 -5.863 26.165 1.00 98.12 182 GLU A C 1
ATOM 1494 O O . GLU A 1 182 ? -15.839 -5.893 26.955 1.00 98.12 182 GLU A O 1
ATOM 1499 N N . ALA A 1 183 ? -13.691 -6.343 26.501 1.00 98.25 183 ALA A N 1
ATOM 1500 C CA . ALA A 1 183 ? -13.391 -6.902 27.821 1.00 98.25 183 ALA A CA 1
ATOM 1501 C C . ALA A 1 183 ? -13.503 -5.849 28.940 1.00 98.25 183 ALA A C 1
ATOM 1503 O O . ALA A 1 183 ? -14.160 -6.097 29.951 1.00 98.25 183 ALA A O 1
ATOM 1504 N N . GLU A 1 184 ? -12.948 -4.651 28.734 1.00 98.25 184 GLU A N 1
ATOM 1505 C CA . GLU A 1 184 ? -13.059 -3.535 29.684 1.00 98.25 184 GLU A CA 1
ATOM 1506 C C . GLU A 1 184 ? -14.522 -3.095 29.885 1.00 98.25 184 GLU A C 1
ATOM 1508 O O . GLU A 1 184 ? -14.932 -2.772 31.001 1.00 98.25 184 GLU A O 1
ATOM 1513 N N . GLN A 1 185 ? -15.341 -3.100 28.827 1.00 98.38 185 GLN A N 1
ATOM 1514 C CA . GLN A 1 185 ? -16.778 -2.818 28.928 1.00 98.38 185 GLN A CA 1
ATOM 1515 C C . GLN A 1 185 ? -17.523 -3.896 29.721 1.00 98.38 185 GLN A C 1
ATOM 1517 O O . GLN A 1 185 ? -18.327 -3.562 30.591 1.00 98.38 185 GLN A O 1
ATOM 1522 N N . ARG A 1 186 ? -17.233 -5.180 29.475 1.00 98.19 186 ARG A N 1
ATOM 1523 C CA . ARG A 1 186 ? -17.817 -6.285 30.251 1.00 98.19 186 ARG A CA 1
ATOM 1524 C C . ARG A 1 186 ? -17.452 -6.195 31.728 1.00 98.19 186 ARG A C 1
ATOM 1526 O O . ARG A 1 186 ? -18.321 -6.380 32.574 1.00 98.19 186 ARG A O 1
ATOM 1533 N N . GLU A 1 187 ? -16.205 -5.859 32.046 1.00 98.56 187 GLU A N 1
ATOM 1534 C CA . GLU A 1 187 ? -15.767 -5.687 33.432 1.00 98.56 187 GLU A CA 1
ATOM 1535 C C . GLU A 1 187 ? -16.485 -4.512 34.117 1.00 98.56 187 GLU A C 1
ATOM 1537 O O . GLU A 1 187 ? -16.882 -4.619 35.278 1.00 98.56 187 GLU A O 1
ATOM 1542 N N . LYS A 1 188 ? -16.706 -3.399 33.404 1.00 98.44 188 LYS A N 1
ATOM 1543 C CA . LYS A 1 188 ? -17.484 -2.262 33.923 1.00 98.44 188 LYS A CA 1
ATOM 1544 C C . LYS A 1 188 ? -18.928 -2.653 34.228 1.00 98.44 188 LYS A C 1
ATOM 1546 O O . LYS A 1 188 ? -19.374 -2.413 35.34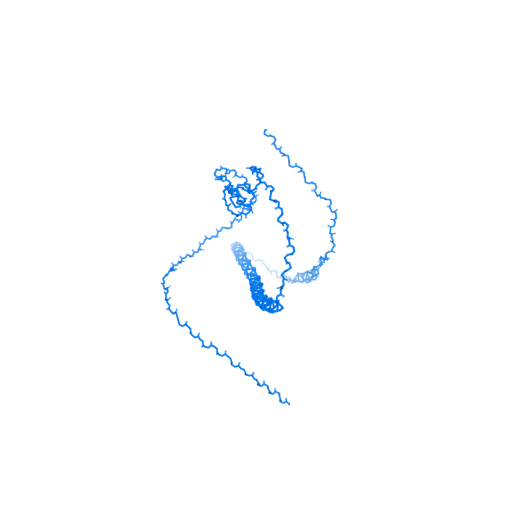7 1.00 98.44 188 LYS A O 1
ATOM 1551 N N . MET A 1 189 ? -19.610 -3.326 33.298 1.00 98.31 189 MET A N 1
ATOM 1552 C CA . MET A 1 189 ? -20.977 -3.808 33.537 1.00 98.31 189 MET A CA 1
ATOM 1553 C C . MET A 1 189 ? -21.035 -4.801 34.704 1.00 98.31 189 MET A C 1
ATOM 1555 O O . MET A 1 189 ? -21.926 -4.712 35.544 1.00 98.31 189 MET A O 1
ATOM 1559 N N . ALA A 1 190 ? -20.053 -5.700 34.823 1.00 98.62 190 ALA A N 1
ATOM 1560 C CA . ALA A 1 190 ? -19.972 -6.628 35.950 1.00 98.62 190 ALA A CA 1
ATOM 1561 C C . ALA A 1 190 ? -19.794 -5.898 37.296 1.00 98.62 190 ALA A C 1
ATOM 1563 O O . ALA A 1 190 ? -20.420 -6.264 38.292 1.00 98.62 190 ALA A O 1
ATOM 1564 N N . LYS A 1 191 ? -18.975 -4.837 37.340 1.00 98.75 191 LYS A N 1
ATOM 1565 C CA . LYS A 1 191 ? -18.802 -3.997 38.538 1.00 98.75 191 LYS A CA 1
ATOM 1566 C C . LYS A 1 191 ? -20.076 -3.237 38.899 1.00 98.75 191 LYS A C 1
ATOM 1568 O O . LYS A 1 191 ? -20.404 -3.154 40.079 1.00 98.75 191 LYS A O 1
ATOM 1573 N N . GLU A 1 192 ? -20.781 -2.684 37.917 1.00 98.44 192 GLU A N 1
ATOM 1574 C CA . GLU A 1 192 ? -22.056 -1.989 38.129 1.00 98.44 192 GLU A CA 1
ATOM 1575 C C . GLU A 1 192 ? -23.131 -2.940 38.661 1.00 98.44 192 GLU A C 1
ATOM 1577 O O . GLU A 1 192 ? -23.755 -2.641 39.678 1.00 98.44 192 GLU A O 1
ATOM 1582 N N . LEU A 1 193 ? -23.267 -4.123 38.060 1.00 98.69 193 LEU A N 1
ATOM 1583 C CA . LEU A 1 193 ? -24.203 -5.153 38.509 1.00 98.69 193 LEU A CA 1
ATOM 1584 C C . LEU A 1 193 ? -23.875 -5.633 39.930 1.00 98.69 193 LEU A C 1
ATOM 1586 O O . LEU A 1 193 ? -24.763 -5.729 40.774 1.00 98.69 193 LEU A O 1
ATOM 1590 N N . LYS A 1 194 ? -22.590 -5.834 40.251 1.00 98.56 194 LYS A N 1
ATOM 1591 C CA . LYS A 1 194 ? -22.158 -6.169 41.617 1.00 98.56 194 LYS A CA 1
ATOM 1592 C C . LYS A 1 194 ? -22.518 -5.073 42.626 1.00 98.56 194 LYS A C 1
ATOM 1594 O O . LYS A 1 194 ? -22.925 -5.388 43.742 1.00 98.56 194 LYS A O 1
ATOM 1599 N N . LYS A 1 195 ? -22.382 -3.795 42.253 1.00 98.56 195 LYS A N 1
ATOM 1600 C CA . LYS A 1 195 ? -22.794 -2.669 43.107 1.00 98.56 195 LYS A CA 1
ATOM 1601 C C . LYS A 1 195 ? -24.305 -2.656 43.332 1.00 98.56 195 LYS A C 1
ATOM 1603 O O . LYS A 1 195 ? -24.718 -2.502 44.473 1.00 98.56 195 LYS A O 1
ATOM 1608 N N . GLN A 1 196 ? -25.108 -2.858 42.286 1.00 98.38 196 GLN A N 1
ATOM 1609 C CA . GLN A 1 196 ? -26.569 -2.926 42.408 1.00 98.38 196 GLN A CA 1
ATOM 1610 C C . GLN A 1 196 ? -27.003 -4.060 43.340 1.00 98.38 196 GLN A C 1
ATOM 1612 O O . GLN A 1 196 ? -27.754 -3.811 44.276 1.00 98.38 196 GLN A O 1
ATOM 1617 N N . ILE A 1 197 ? -26.449 -5.266 43.165 1.00 98.50 197 ILE A N 1
ATOM 1618 C CA . ILE A 1 197 ? -26.717 -6.401 44.062 1.00 98.50 197 ILE A CA 1
ATOM 1619 C C . ILE A 1 197 ? -26.334 -6.060 45.507 1.00 98.50 197 ILE A C 1
ATOM 1621 O O . ILE A 1 197 ? -27.088 -6.355 46.427 1.00 98.50 197 ILE A O 1
ATOM 1625 N N . SER A 1 198 ? -25.181 -5.418 45.722 1.00 98.50 198 SER A N 1
ATOM 1626 C CA . SER A 1 198 ? -24.750 -5.020 47.066 1.00 98.50 198 SER A CA 1
ATOM 1627 C C . SER A 1 198 ? -25.700 -4.017 47.725 1.00 98.50 198 SER A C 1
ATOM 1629 O O . SER A 1 198 ? -25.871 -4.090 48.938 1.00 98.50 198 SER A O 1
ATOM 1631 N N . ILE A 1 199 ? -26.283 -3.090 46.957 1.00 98.38 199 ILE A N 1
ATOM 1632 C CA . ILE A 1 199 ? -27.274 -2.129 47.461 1.00 98.38 199 ILE A CA 1
ATOM 1633 C C . ILE A 1 199 ? -28.561 -2.876 47.822 1.00 98.38 199 ILE A C 1
ATOM 1635 O O . ILE A 1 199 ? -28.989 -2.810 48.967 1.00 98.38 199 ILE A O 1
ATOM 1639 N N . SER A 1 200 ? -29.098 -3.692 46.909 1.00 98.38 200 SER A N 1
ATOM 1640 C CA . SER A 1 200 ? -30.328 -4.456 47.155 1.00 98.38 200 SER A CA 1
ATOM 1641 C C . SER A 1 200 ? -30.212 -5.428 48.336 1.00 98.38 200 SER A C 1
ATOM 1643 O O . SER A 1 200 ? -31.165 -5.603 49.088 1.00 98.38 200 SER A O 1
ATOM 1645 N N . LEU A 1 201 ? -29.048 -6.057 48.538 1.00 98.31 201 LEU A N 1
ATOM 1646 C CA . LEU A 1 201 ? -28.796 -6.894 49.717 1.00 98.31 201 LEU A CA 1
ATOM 1647 C C . LEU A 1 201 ? -28.703 -6.076 51.014 1.00 98.31 201 LEU A C 1
ATOM 1649 O O . LEU A 1 201 ? -29.067 -6.585 52.073 1.00 98.31 201 LEU A O 1
ATOM 1653 N N . GLY A 1 202 ? -28.216 -4.833 50.940 1.00 97.75 202 GLY A N 1
ATOM 1654 C CA . GLY A 1 202 ? -28.242 -3.883 52.052 1.00 97.75 202 GLY A CA 1
ATOM 1655 C C . GLY A 1 202 ? -29.674 -3.552 52.461 1.00 97.75 202 GLY A C 1
ATOM 1656 O O . GLY A 1 202 ? -30.033 -3.767 53.618 1.00 97.75 202 GLY A O 1
ATOM 1657 N N . ASP A 1 203 ? -30.504 -3.167 51.491 1.00 98.00 203 ASP A N 1
ATOM 1658 C CA . ASP A 1 203 ? -31.916 -2.826 51.704 1.00 98.00 203 ASP A CA 1
ATOM 1659 C C . ASP A 1 203 ? -32.694 -4.010 52.313 1.00 98.00 203 ASP A C 1
ATOM 1661 O O . ASP A 1 203 ? -33.381 -3.865 53.324 1.00 98.00 203 ASP A O 1
ATOM 1665 N N . LEU A 1 204 ? -32.514 -5.227 51.777 1.00 98.12 204 LEU A N 1
ATOM 1666 C CA . LEU A 1 204 ? -33.142 -6.442 52.318 1.00 98.12 204 LEU A CA 1
ATOM 1667 C C . LEU A 1 204 ? -32.701 -6.750 53.757 1.00 98.12 204 LEU A C 1
ATOM 1669 O O . LEU A 1 204 ? -33.501 -7.234 54.563 1.00 98.12 204 LEU A O 1
ATOM 1673 N N . ARG A 1 205 ? -31.433 -6.488 54.097 1.00 98.25 205 ARG A N 1
ATOM 1674 C CA . ARG A 1 205 ? -30.915 -6.682 55.457 1.00 98.25 205 ARG A CA 1
ATOM 1675 C C . ARG A 1 205 ? -31.530 -5.678 56.429 1.00 98.25 205 ARG A C 1
ATOM 1677 O O . ARG A 1 205 ? -31.895 -6.074 57.535 1.00 98.25 205 ARG A O 1
ATOM 1684 N N . GLU A 1 206 ? -31.657 -4.417 56.027 1.00 98.00 206 GLU A N 1
ATOM 1685 C CA . GLU A 1 206 ? -32.317 -3.374 56.819 1.00 98.00 206 GLU A CA 1
ATOM 1686 C C . GLU A 1 206 ? -33.802 -3.698 57.031 1.00 98.00 206 GLU A C 1
ATOM 1688 O O . GLU A 1 206 ? -34.288 -3.673 58.164 1.00 98.00 206 GLU A O 1
ATOM 1693 N N . GLU A 1 207 ? -34.513 -4.119 55.982 1.00 98.06 207 GLU A N 1
ATOM 1694 C CA . GLU A 1 207 ? -35.905 -4.564 56.086 1.00 98.06 207 GLU A CA 1
ATOM 1695 C C . GLU A 1 207 ? -36.077 -5.756 57.036 1.00 98.06 207 GLU A C 1
ATOM 1697 O O . GLU A 1 207 ? -37.005 -5.773 57.854 1.00 98.06 207 GLU A O 1
ATOM 1702 N N . LEU A 1 208 ? -35.194 -6.756 56.945 1.00 98.00 208 LEU A N 1
ATOM 1703 C CA . LEU A 1 208 ? -35.221 -7.925 57.821 1.00 98.00 208 LEU A CA 1
ATOM 1704 C C . LEU A 1 208 ? -34.963 -7.527 59.279 1.00 98.00 208 LEU A C 1
ATOM 1706 O O . LEU A 1 208 ? -35.699 -7.964 60.167 1.00 98.00 208 LEU A O 1
ATOM 1710 N N . GLN A 1 209 ? -33.980 -6.656 59.524 1.00 97.94 209 GLN A N 1
ATOM 1711 C CA . GLN A 1 209 ? -33.689 -6.129 60.857 1.00 97.94 209 GLN A CA 1
ATOM 1712 C C . GLN A 1 209 ? -34.904 -5.382 61.426 1.00 97.94 209 GLN A C 1
ATOM 1714 O O . GLN A 1 209 ? -35.348 -5.678 62.533 1.00 97.94 209 GLN A O 1
ATOM 1719 N N . HIS A 1 210 ? -35.540 -4.518 60.631 1.00 97.88 210 HIS A N 1
ATOM 1720 C CA . HIS A 1 210 ? -36.760 -3.814 61.027 1.00 97.88 210 HIS A CA 1
ATOM 1721 C C . HIS A 1 210 ? -37.942 -4.744 61.338 1.00 97.88 210 HIS A C 1
ATOM 1723 O O . HIS A 1 210 ? -38.817 -4.384 62.131 1.00 97.88 210 HIS A O 1
ATOM 1729 N N . ARG A 1 211 ? -38.033 -5.921 60.706 1.00 97.44 211 ARG A N 1
ATOM 1730 C CA . ARG A 1 211 ? -39.052 -6.932 61.045 1.00 97.44 211 ARG A CA 1
ATOM 1731 C C . ARG A 1 211 ? -38.737 -7.618 62.372 1.00 97.44 211 ARG A C 1
ATOM 1733 O O . ARG A 1 211 ? -39.647 -7.788 63.181 1.00 97.44 211 ARG A O 1
ATOM 1740 N N . ILE A 1 212 ? -37.474 -7.976 62.604 1.00 97.00 212 ILE A N 1
ATOM 1741 C CA . ILE A 1 212 ? -37.023 -8.585 63.862 1.00 97.00 212 ILE A CA 1
ATOM 1742 C C . ILE A 1 212 ? -37.257 -7.624 65.029 1.00 97.00 212 ILE A C 1
ATOM 1744 O O . ILE A 1 212 ? -37.863 -8.019 66.025 1.00 97.00 212 ILE A O 1
ATOM 1748 N N . ASP A 1 213 ? -36.858 -6.360 64.886 1.00 96.12 213 ASP A N 1
ATOM 1749 C CA . ASP A 1 213 ? -37.012 -5.348 65.931 1.00 96.12 213 ASP A CA 1
ATOM 1750 C C . ASP A 1 213 ? -38.496 -5.104 66.255 1.00 96.12 213 ASP A C 1
ATOM 1752 O O . ASP A 1 213 ? -38.880 -5.067 67.425 1.00 96.12 213 ASP A O 1
ATOM 1756 N N . ARG A 1 214 ? -3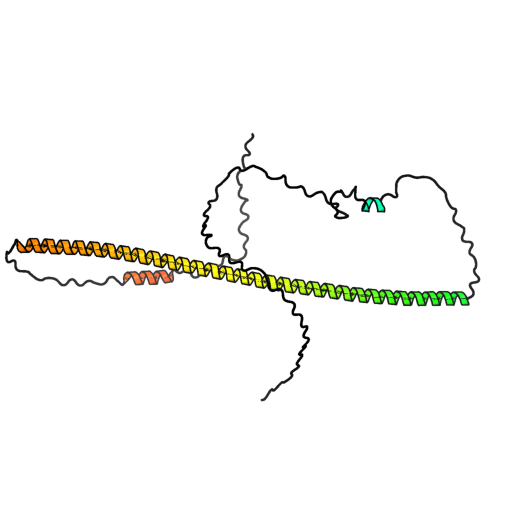9.366 -5.032 65.233 1.00 95.31 214 ARG A N 1
ATOM 1757 C CA . ARG A 1 214 ? -40.825 -4.947 65.430 1.00 95.31 214 ARG A CA 1
ATOM 1758 C C . ARG A 1 214 ? -41.381 -6.156 66.183 1.00 95.31 214 ARG A C 1
ATOM 1760 O O . ARG A 1 214 ? -42.078 -5.979 67.181 1.00 95.31 214 ARG A O 1
ATOM 1767 N N . ALA A 1 215 ? -41.031 -7.370 65.761 1.00 94.00 215 ALA A N 1
ATOM 1768 C CA . ALA A 1 215 ? -41.483 -8.595 66.416 1.00 94.00 215 ALA A CA 1
ATOM 1769 C C . ALA A 1 215 ? -40.971 -8.709 67.866 1.00 94.00 215 ALA A C 1
ATOM 1771 O O . ALA A 1 215 ? -41.678 -9.212 68.741 1.00 94.00 215 ALA A O 1
ATOM 1772 N N . ALA A 1 216 ? -39.756 -8.232 68.151 1.00 93.38 216 ALA A N 1
ATOM 1773 C CA . ALA A 1 216 ? -39.206 -8.191 69.502 1.00 93.38 216 ALA A CA 1
ATOM 1774 C C . ALA A 1 216 ? -39.997 -7.231 70.406 1.00 93.38 216 ALA A C 1
ATOM 1776 O O . ALA A 1 216 ? -40.371 -7.607 71.520 1.00 93.38 216 ALA A O 1
ATOM 1777 N N . VAL A 1 217 ? -40.321 -6.028 69.915 1.00 92.56 217 VAL A N 1
ATOM 1778 C CA . VAL A 1 217 ? -41.145 -5.046 70.643 1.00 92.56 217 VAL A CA 1
ATOM 1779 C C . VAL A 1 217 ? -42.547 -5.595 70.939 1.00 92.56 217 VAL A C 1
ATOM 1781 O O . VAL A 1 217 ? -43.060 -5.400 72.044 1.00 92.56 217 VAL A O 1
ATOM 1784 N N . GLU A 1 218 ? -43.159 -6.317 69.998 1.00 89.75 218 GLU A N 1
ATOM 1785 C CA . GLU A 1 218 ? -44.467 -6.959 70.193 1.00 89.75 218 GLU A CA 1
ATOM 1786 C C . GLU A 1 218 ? -44.422 -8.075 71.250 1.00 89.75 218 GLU A C 1
ATOM 1788 O O . GLU A 1 218 ? -45.273 -8.117 72.143 1.00 89.75 218 GLU A O 1
ATOM 1793 N N . LYS A 1 219 ? -43.396 -8.939 71.224 1.00 85.38 219 LYS A N 1
ATOM 1794 C CA . LYS A 1 219 ? -43.239 -10.042 72.192 1.00 85.38 219 LYS A CA 1
ATOM 1795 C C . LYS A 1 219 ? -43.066 -9.563 73.634 1.00 85.38 219 LYS A C 1
ATOM 1797 O O . LYS A 1 219 ? -43.585 -10.200 74.551 1.00 85.38 219 LYS A O 1
ATOM 1802 N N . VAL A 1 220 ? -42.388 -8.436 73.860 1.00 81.62 220 VAL A N 1
ATOM 1803 C CA . VAL A 1 220 ? -42.216 -7.870 75.213 1.00 81.62 220 VAL A CA 1
ATOM 1804 C C . VAL A 1 220 ? -43.556 -7.427 75.820 1.00 81.62 220 VAL A C 1
ATOM 1806 O O . VAL A 1 220 ? -43.725 -7.492 77.038 1.00 81.62 220 VAL A O 1
ATOM 1809 N N . LYS A 1 221 ? -44.546 -7.047 75.000 1.00 72.75 221 LYS A N 1
ATOM 1810 C CA . LYS A 1 221 ? -45.873 -6.611 75.472 1.00 72.75 221 LYS A CA 1
ATOM 1811 C C . LYS A 1 221 ? -46.869 -7.755 75.717 1.00 72.75 221 LYS A C 1
ATOM 1813 O O . LYS A 1 221 ? -47.907 -7.515 76.328 1.00 72.75 221 LYS A O 1
ATOM 1818 N N . GLY A 1 222 ? -46.571 -8.990 75.303 1.00 63.97 222 GLY A N 1
ATOM 1819 C CA . GLY A 1 222 ? -47.521 -10.109 75.327 1.00 63.97 222 GLY A CA 1
ATOM 1820 C C . GLY A 1 222 ? -46.977 -11.402 75.940 1.00 63.97 222 GLY A C 1
ATOM 1821 O O . GLY A 1 222 ? -46.857 -12.405 75.245 1.00 63.97 222 GLY A O 1
ATOM 1822 N N . LYS A 1 223 ? -46.697 -11.438 77.253 1.00 55.66 223 LYS A N 1
ATOM 1823 C CA . LYS A 1 223 ? -46.494 -12.706 77.989 1.00 55.66 223 LYS A CA 1
ATOM 1824 C C . LYS A 1 223 ? -47.831 -13.460 78.128 1.00 55.66 223 LYS A C 1
ATOM 1826 O O . LYS A 1 223 ? -48.483 -13.390 79.165 1.00 55.66 223 LYS A O 1
ATOM 1831 N N . LYS A 1 224 ? -48.238 -14.215 77.106 1.00 56.00 224 LYS A N 1
ATOM 1832 C CA . LYS A 1 224 ? -49.185 -15.336 77.251 1.00 56.00 224 LYS A CA 1
ATOM 1833 C C . LYS A 1 224 ? -48.524 -16.603 76.714 1.00 56.00 224 LYS A C 1
ATOM 1835 O O . LYS A 1 224 ? -48.077 -16.635 75.575 1.00 56.00 224 LYS A O 1
ATOM 1840 N N . LYS A 1 225 ? -48.423 -17.616 77.584 1.00 52.31 225 LYS A N 1
ATOM 1841 C CA . LYS A 1 225 ? -47.932 -18.966 77.275 1.00 52.31 225 LYS A CA 1
ATOM 1842 C C . LYS A 1 225 ? -48.778 -19.545 76.140 1.00 52.31 225 LYS A C 1
ATOM 1844 O O . LYS A 1 225 ? -49.963 -19.778 76.352 1.00 52.31 225 LYS A O 1
ATOM 1849 N N . ILE A 1 226 ? -48.185 -19.760 74.971 1.00 49.94 226 ILE A N 1
ATOM 1850 C CA . ILE A 1 226 ? -48.773 -20.574 73.908 1.00 49.94 226 ILE A CA 1
ATOM 1851 C C . ILE A 1 226 ? -47.708 -21.583 73.484 1.00 49.94 226 ILE A C 1
ATOM 1853 O O . ILE A 1 226 ? -46.576 -21.225 73.161 1.00 49.94 226 ILE A O 1
ATOM 1857 N N . GLU A 1 227 ? -48.097 -22.843 73.617 1.00 49.72 227 GLU A N 1
ATOM 1858 C CA . GLU A 1 227 ? -47.377 -24.075 73.321 1.00 49.72 227 GLU A CA 1
ATOM 1859 C C . GLU A 1 227 ? -47.112 -24.176 71.813 1.00 49.72 227 GLU A C 1
ATOM 1861 O O . GLU A 1 227 ? -48.014 -23.991 70.997 1.00 49.72 227 GLU A O 1
ATOM 1866 N N . VAL A 1 228 ? -45.846 -24.383 71.443 1.00 44.50 228 VAL A N 1
ATOM 1867 C CA . VAL A 1 228 ? -45.378 -24.373 70.051 1.00 44.50 228 VAL A CA 1
ATOM 1868 C C . VAL A 1 228 ? -45.274 -25.812 69.557 1.00 44.50 228 VAL A C 1
ATOM 1870 O O . VAL A 1 228 ? -44.389 -26.555 69.978 1.00 44.50 228 VAL A O 1
ATOM 1873 N N . HIS A 1 229 ? -46.178 -26.186 68.651 1.00 45.12 229 HIS A N 1
ATOM 1874 C CA . HIS A 1 229 ? -46.112 -27.422 67.877 1.00 45.12 229 HIS A CA 1
ATOM 1875 C C . HIS A 1 229 ? -45.112 -27.257 66.721 1.00 45.12 229 HIS A C 1
ATOM 1877 O O . HIS A 1 229 ? -45.259 -26.371 65.881 1.00 45.12 229 HIS A O 1
ATOM 1883 N N . SER A 1 230 ? -44.091 -28.115 66.707 1.00 49.50 230 SER A N 1
ATOM 1884 C CA . SER A 1 230 ? -43.086 -28.258 65.649 1.00 49.50 230 SER A CA 1
ATOM 1885 C C . SER A 1 230 ? -43.591 -29.224 64.570 1.00 49.50 230 SER A C 1
ATOM 1887 O O . SER A 1 230 ? -43.776 -30.402 64.855 1.00 49.50 230 SER A O 1
ATOM 1889 N N . SER A 1 231 ? -43.796 -28.721 63.355 1.00 48.06 231 SER A N 1
ATOM 1890 C CA . SER A 1 231 ? -44.043 -29.435 62.087 1.00 48.06 231 SER A CA 1
ATOM 1891 C C . SER A 1 231 ? -43.590 -28.443 61.002 1.00 48.06 231 SER A C 1
ATOM 1893 O O . SER A 1 231 ? -43.787 -27.245 61.180 1.00 48.06 231 SER A O 1
ATOM 1895 N N . ASP A 1 232 ? -42.947 -28.767 59.894 1.00 43.69 232 ASP A N 1
ATOM 1896 C CA . ASP A 1 232 ? -42.860 -29.989 59.112 1.00 43.69 232 ASP A CA 1
ATOM 1897 C C . ASP A 1 232 ? -41.667 -29.825 58.149 1.00 43.69 232 ASP A C 1
ATOM 1899 O O . ASP A 1 232 ? -41.253 -28.707 57.822 1.00 43.69 232 ASP A O 1
ATOM 1903 N N . GLU A 1 233 ? -41.111 -30.951 57.735 1.00 53.19 233 GLU A N 1
ATOM 1904 C CA . GLU A 1 233 ? -39.898 -31.135 56.952 1.00 53.19 233 GLU A CA 1
ATOM 1905 C C . GLU A 1 233 ? -40.203 -30.956 55.453 1.00 53.19 233 GLU A C 1
ATOM 1907 O O . GLU A 1 233 ? -40.623 -31.874 54.755 1.00 53.19 233 GLU A O 1
ATOM 1912 N N . GLY A 1 234 ? -40.017 -29.740 54.937 1.00 49.97 234 GLY A N 1
ATOM 1913 C CA . GLY A 1 234 ? -40.171 -29.442 53.511 1.00 49.97 234 GLY A CA 1
ATOM 1914 C C . GLY A 1 234 ? -38.894 -29.738 52.730 1.00 49.97 234 GLY A C 1
ATOM 1915 O O . GLY A 1 234 ? -38.031 -28.870 52.614 1.00 49.97 234 GLY A O 1
ATOM 1916 N N . SER A 1 235 ? -38.783 -30.956 52.201 1.00 56.22 235 SER A N 1
ATOM 1917 C CA . SER A 1 235 ? -37.781 -31.369 51.211 1.00 56.22 235 SER A CA 1
ATOM 1918 C C . SER A 1 235 ? -37.859 -30.481 49.961 1.00 56.22 235 SER A C 1
ATOM 1920 O O . SER A 1 235 ? -38.818 -30.555 49.193 1.00 56.22 235 SER A O 1
ATOM 1922 N N . TYR A 1 236 ? -36.862 -29.615 49.764 1.00 57.19 236 TYR A N 1
ATOM 1923 C CA . TYR A 1 236 ? -36.728 -28.797 48.559 1.00 57.19 236 TYR A CA 1
ATOM 1924 C C . TYR A 1 236 ? -36.055 -29.624 47.463 1.00 57.19 236 TYR A C 1
ATOM 1926 O O . TYR A 1 236 ? -34.834 -29.778 47.428 1.00 57.19 236 TYR A O 1
ATOM 1934 N N . GLU A 1 237 ? -36.881 -30.172 46.578 1.00 59.91 237 GLU A N 1
ATOM 1935 C CA . GLU A 1 237 ? -36.468 -30.859 45.360 1.00 59.91 237 GLU A CA 1
ATOM 1936 C C . GLU A 1 237 ? -35.797 -29.841 44.413 1.00 59.91 237 GLU A C 1
ATOM 1938 O O . GLU A 1 237 ? -36.407 -28.881 43.939 1.00 59.91 237 GLU A O 1
ATOM 1943 N N . SER A 1 238 ? -34.482 -29.997 44.237 1.00 60.44 238 SER A N 1
ATOM 1944 C CA . SER A 1 238 ? -33.610 -29.110 43.461 1.00 60.44 238 SER A CA 1
ATOM 1945 C C . SER A 1 238 ? -33.927 -29.216 41.964 1.00 60.44 238 SER A C 1
ATOM 1947 O O . SER A 1 238 ? -33.662 -30.226 41.315 1.00 60.44 238 SER A O 1
ATOM 1949 N N . HIS A 1 239 ? -34.491 -28.138 41.416 1.00 61.03 239 HIS A N 1
ATOM 1950 C CA . HIS A 1 239 ? -34.875 -27.965 40.010 1.00 61.03 239 HIS A CA 1
ATOM 1951 C C . HIS A 1 239 ? -33.708 -27.556 39.080 1.00 61.03 239 HIS A C 1
ATOM 1953 O O . HIS A 1 239 ? -33.934 -27.003 38.004 1.00 61.03 239 HIS A O 1
ATOM 1959 N N . ASP A 1 240 ? -32.452 -27.833 39.443 1.00 62.47 240 ASP A N 1
ATOM 1960 C CA . ASP A 1 240 ? -31.285 -27.392 38.657 1.00 62.47 240 ASP A CA 1
ATOM 1961 C C . ASP A 1 240 ? -31.058 -28.193 37.354 1.00 62.47 240 ASP A C 1
ATOM 1963 O O . ASP A 1 240 ? -30.194 -27.851 36.551 1.00 62.47 240 ASP A O 1
ATOM 1967 N N . SER A 1 241 ? -31.858 -29.228 37.077 1.00 69.12 241 SER A N 1
ATOM 1968 C CA . SER A 1 241 ? -31.647 -30.107 35.916 1.00 69.12 241 SER A CA 1
ATOM 1969 C C . SER A 1 241 ? -32.108 -29.530 34.567 1.00 69.12 241 SER A C 1
ATOM 1971 O O . SER A 1 241 ? -31.634 -29.987 33.526 1.00 69.12 241 SER A O 1
ATOM 1973 N N . ASP A 1 242 ? -33.027 -28.563 34.523 1.00 77.31 242 ASP A N 1
ATOM 1974 C CA . ASP A 1 242 ? -33.648 -28.172 33.244 1.00 77.31 242 ASP A CA 1
ATOM 1975 C C . ASP A 1 242 ? -32.788 -27.200 32.422 1.00 77.31 242 ASP A C 1
ATOM 1977 O O . ASP A 1 242 ? -32.802 -27.241 31.187 1.00 77.31 242 ASP A O 1
ATOM 1981 N N . VAL A 1 243 ? -31.979 -26.365 33.077 1.00 79.06 243 VAL A N 1
ATOM 1982 C CA . VAL A 1 243 ? -31.159 -25.349 32.395 1.00 79.06 243 VAL A CA 1
ATOM 1983 C C . VAL A 1 243 ? -30.007 -25.995 31.619 1.00 79.06 243 VAL A C 1
ATOM 1985 O O . VAL A 1 243 ? -29.747 -25.619 30.470 1.00 79.06 243 VAL A O 1
ATOM 1988 N N . ASP A 1 244 ? -29.381 -27.029 32.183 1.00 80.44 244 ASP A N 1
ATOM 1989 C CA . ASP A 1 244 ? -28.290 -27.755 31.524 1.00 80.44 244 ASP A CA 1
ATOM 1990 C C . ASP A 1 244 ? -28.772 -28.548 30.299 1.00 80.44 244 ASP A C 1
ATOM 1992 O O . ASP A 1 244 ? -28.072 -28.626 29.280 1.00 80.44 244 ASP A O 1
ATOM 1996 N N . THR A 1 245 ? -30.003 -29.071 30.328 1.00 85.38 245 THR A N 1
ATOM 1997 C CA . THR A 1 245 ? -30.565 -29.785 29.168 1.00 85.38 245 THR A CA 1
ATOM 1998 C C . THR A 1 245 ? -30.881 -28.847 28.002 1.00 85.38 245 THR A C 1
ATOM 2000 O O . THR A 1 245 ? -30.672 -29.218 26.843 1.00 85.38 245 THR A O 1
ATOM 2003 N N . LEU A 1 246 ? -31.334 -27.618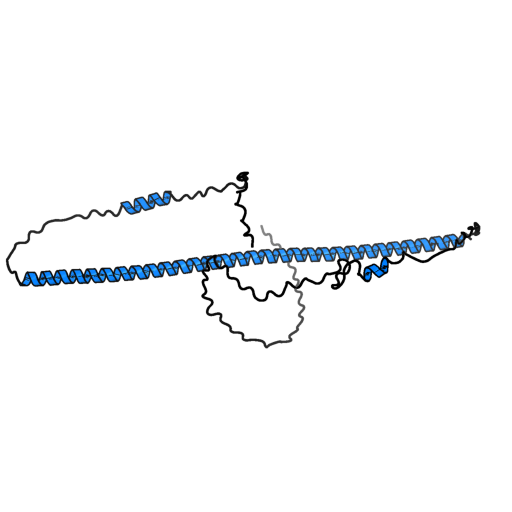 28.277 1.00 85.56 246 LEU A N 1
ATOM 2004 C CA . LEU A 1 246 ? -31.547 -26.596 27.249 1.00 85.56 246 LEU A CA 1
ATOM 2005 C C . LEU A 1 246 ? -30.220 -26.107 26.660 1.00 85.56 246 LEU A C 1
ATOM 2007 O O . LEU A 1 246 ? -30.116 -25.977 25.439 1.00 85.56 246 LEU A O 1
ATOM 2011 N N . SER A 1 247 ? -29.199 -25.909 27.500 1.00 84.62 247 SER A N 1
ATOM 2012 C CA . SER A 1 247 ? -27.847 -25.540 27.058 1.00 84.62 247 SER A CA 1
ATOM 2013 C C . SER A 1 247 ? -27.263 -26.591 26.103 1.00 84.62 247 SER A C 1
ATOM 2015 O O . SER A 1 247 ? -26.859 -26.267 24.983 1.00 84.62 247 SER A O 1
ATOM 2017 N N . SER A 1 248 ? -27.360 -27.872 26.477 1.00 85.38 248 SER A N 1
ATOM 2018 C CA . SER A 1 248 ? -26.878 -29.001 25.667 1.00 85.38 248 SER A CA 1
ATOM 2019 C C . SER A 1 248 ? -27.609 -29.122 24.322 1.00 85.38 248 SER A C 1
ATOM 2021 O O . SER A 1 248 ? -26.996 -29.378 23.284 1.00 85.38 248 SER A O 1
ATOM 2023 N N . LYS A 1 249 ? -28.933 -28.898 24.303 1.00 88.56 249 LYS A N 1
ATOM 2024 C CA . LYS A 1 249 ? -29.732 -28.922 23.062 1.00 88.56 249 LYS A CA 1
ATOM 2025 C C . LYS A 1 249 ? -29.385 -27.770 22.123 1.00 88.56 249 LYS A C 1
ATOM 2027 O O . LYS A 1 249 ? -29.441 -27.928 20.906 1.00 88.56 249 LYS A O 1
ATOM 2032 N N . MET A 1 250 ? -29.036 -26.610 22.668 1.00 82.00 250 MET A N 1
ATOM 2033 C CA . MET A 1 250 ? -28.737 -25.424 21.872 1.00 82.00 250 MET A CA 1
ATOM 2034 C C . MET A 1 250 ? -27.330 -25.480 21.258 1.00 82.00 250 MET A C 1
ATOM 2036 O O . MET A 1 250 ? -27.127 -24.969 20.157 1.00 82.00 250 MET A O 1
ATOM 2040 N N . GLU A 1 251 ? -26.385 -26.174 21.900 1.00 80.56 251 GLU A N 1
ATOM 2041 C CA . GLU A 1 251 ? -25.055 -26.442 21.339 1.00 80.56 251 GLU A CA 1
ATOM 2042 C C . GLU A 1 251 ? -25.123 -27.329 20.077 1.00 80.56 251 GLU A C 1
ATOM 2044 O O . GLU A 1 251 ? -24.382 -27.110 19.118 1.00 80.56 251 GLU A O 1
ATOM 2049 N N . GLN A 1 252 ? -26.102 -28.239 19.993 1.00 80.44 252 GLN A N 1
ATOM 2050 C CA . GLN A 1 252 ? -26.383 -29.006 18.768 1.00 80.44 252 GLN A CA 1
ATOM 2051 C C . GLN A 1 252 ? -26.989 -28.171 17.626 1.00 80.44 252 GLN A C 1
ATOM 2053 O O . GLN A 1 252 ? -26.924 -28.586 16.469 1.00 80.44 252 GLN A O 1
ATOM 2058 N N . LEU A 1 253 ? -27.549 -26.990 17.909 1.00 80.00 253 LEU A N 1
ATOM 2059 C CA . LEU A 1 253 ? -28.118 -26.092 16.894 1.00 80.00 253 LEU A CA 1
ATOM 2060 C C . LEU A 1 253 ? -27.087 -25.125 16.297 1.00 80.00 253 LEU A C 1
ATOM 2062 O O . LEU A 1 253 ? -27.443 -24.273 15.478 1.00 80.00 253 LEU A O 1
ATOM 2066 N N . VAL A 1 254 ? -25.808 -25.242 16.664 1.00 75.50 254 VAL A N 1
ATOM 2067 C CA . VAL A 1 254 ? -24.737 -24.486 16.013 1.00 75.50 254 VAL A CA 1
ATOM 2068 C C . VAL A 1 254 ? -24.627 -24.966 14.568 1.00 75.50 254 VAL A C 1
ATOM 2070 O O . VAL A 1 254 ? -24.024 -25.994 14.269 1.00 75.50 254 VAL A O 1
ATOM 2073 N N . ILE A 1 255 ? -25.220 -24.194 13.657 1.00 70.81 255 ILE A N 1
ATOM 2074 C CA . ILE A 1 255 ? -25.107 -24.352 12.206 1.00 70.81 255 ILE A CA 1
ATOM 2075 C C . ILE A 1 255 ? -23.632 -24.123 11.832 1.00 70.81 255 ILE A C 1
ATOM 2077 O O . ILE A 1 255 ? -23.214 -23.023 11.464 1.00 70.81 255 ILE A O 1
ATOM 2081 N N . SER A 1 256 ? -22.819 -25.168 11.976 1.00 73.31 256 SER A N 1
ATOM 2082 C CA . SER A 1 256 ? -21.407 -25.206 11.581 1.00 73.31 256 SER A CA 1
ATOM 2083 C C . SER A 1 256 ? -21.258 -25.108 10.060 1.00 73.31 256 SER A C 1
ATOM 2085 O O . SER A 1 256 ? -20.237 -24.656 9.538 1.00 73.31 256 SER A O 1
ATOM 2087 N N . GLU A 1 257 ? -22.324 -25.442 9.336 1.00 66.44 257 GLU A N 1
ATOM 2088 C CA . GLU A 1 257 ? -22.377 -25.423 7.890 1.00 66.44 257 GLU A CA 1
ATOM 2089 C C . GLU A 1 257 ? -22.913 -24.084 7.369 1.00 66.44 257 GLU A C 1
ATOM 2091 O O . GLU A 1 257 ? -24.058 -23.929 6.936 1.00 66.44 257 GLU A O 1
ATOM 2096 N N . LYS A 1 258 ? -22.041 -23.072 7.353 1.00 73.56 258 LYS A N 1
ATOM 2097 C CA . LYS A 1 258 ? -22.254 -21.932 6.459 1.00 73.56 258 LYS A CA 1
ATOM 2098 C C . LYS A 1 258 ? -22.161 -22.452 5.032 1.00 73.56 258 LYS A C 1
ATOM 2100 O O . LYS A 1 258 ? -21.061 -22.627 4.509 1.00 73.56 258 LYS A O 1
ATOM 2105 N N . ARG A 1 259 ? -23.323 -22.682 4.411 1.00 71.69 259 ARG A N 1
ATOM 2106 C CA . ARG A 1 259 ? -23.443 -22.976 2.980 1.00 71.69 259 ARG A CA 1
ATOM 2107 C C . ARG A 1 259 ? -22.549 -22.005 2.220 1.00 71.69 259 ARG A C 1
ATOM 2109 O O . ARG A 1 259 ? -22.790 -20.794 2.218 1.00 71.69 259 ARG A O 1
ATOM 2116 N N . LYS A 1 260 ? -21.489 -22.532 1.604 1.00 71.06 260 LYS A N 1
ATOM 2117 C CA . LYS A 1 260 ? -20.679 -21.760 0.669 1.00 71.06 260 LYS A CA 1
ATOM 2118 C C . LYS A 1 260 ? -21.637 -21.320 -0.429 1.00 71.06 260 LYS A C 1
ATOM 2120 O O . LYS A 1 260 ? -22.174 -22.161 -1.145 1.00 71.06 260 LYS A O 1
ATOM 2125 N N . ARG A 1 261 ? -21.883 -20.011 -0.537 1.00 63.31 261 ARG A N 1
ATOM 2126 C CA . ARG A 1 261 ? -22.417 -19.439 -1.775 1.00 63.31 261 ARG A CA 1
ATOM 2127 C C . ARG A 1 261 ? -21.478 -19.924 -2.868 1.00 63.31 261 ARG A C 1
ATOM 2129 O O . ARG A 1 261 ? -20.299 -19.573 -2.851 1.00 63.31 261 ARG A O 1
ATOM 2136 N N . SER A 1 262 ? -21.978 -20.815 -3.716 1.00 63.34 262 SER A N 1
ATOM 2137 C CA . SER A 1 262 ? -21.254 -21.307 -4.874 1.00 63.34 262 SER A CA 1
ATOM 2138 C C . SER A 1 262 ? -20.715 -20.103 -5.633 1.00 63.34 262 SER A C 1
ATOM 2140 O O . SER A 1 262 ? -21.459 -19.163 -5.925 1.00 63.34 262 SER A O 1
ATOM 2142 N N . VAL A 1 263 ? -19.417 -20.132 -5.903 1.00 62.06 263 VAL A N 1
ATOM 2143 C CA . VAL A 1 263 ? -18.791 -19.264 -6.891 1.00 62.06 263 VAL A CA 1
ATOM 2144 C C . VAL A 1 263 ? -19.552 -19.480 -8.204 1.00 62.06 263 VAL A C 1
ATOM 2146 O O . VAL A 1 263 ? -19.712 -20.612 -8.645 1.00 62.06 263 VAL A O 1
ATOM 2149 N N . GLU A 1 264 ? -20.085 -18.387 -8.746 1.00 50.84 264 GLU A N 1
ATOM 2150 C CA . GLU A 1 264 ? -20.543 -18.252 -10.132 1.00 50.84 264 GLU A CA 1
ATOM 2151 C C . GLU A 1 264 ? -21.763 -19.087 -10.564 1.00 50.84 264 GLU A C 1
ATOM 2153 O O . GLU A 1 264 ? -21.697 -20.009 -11.370 1.00 50.84 264 GLU A O 1
ATOM 2158 N N . LYS A 1 265 ? -22.948 -18.629 -10.153 1.00 59.66 265 LYS A N 1
ATOM 2159 C CA . LYS A 1 265 ? -24.018 -18.426 -11.142 1.00 59.66 265 LYS A CA 1
ATOM 2160 C C . LYS A 1 265 ? -24.289 -16.922 -11.208 1.00 59.66 265 LYS A C 1
ATOM 2162 O O . LYS A 1 265 ? -24.503 -16.340 -10.141 1.00 59.66 265 LYS A O 1
ATOM 2167 N N . PRO A 1 266 ? -24.247 -16.273 -12.388 1.00 66.00 266 PRO A N 1
ATOM 2168 C CA . PRO A 1 266 ? -24.655 -14.880 -12.513 1.00 66.00 266 PRO A CA 1
ATOM 2169 C C . PRO A 1 266 ? -26.102 -14.781 -12.031 1.00 66.00 266 PRO A C 1
ATOM 2171 O O . PRO A 1 266 ? -27.019 -15.359 -12.615 1.00 66.00 266 PRO A O 1
ATOM 2174 N N . VAL A 1 267 ? -26.286 -14.132 -10.884 1.00 58.91 267 VAL A N 1
ATOM 2175 C CA . VAL A 1 267 ? -27.603 -13.863 -10.322 1.00 58.91 267 VAL A CA 1
ATOM 2176 C C . VAL A 1 267 ? -28.259 -12.852 -11.239 1.00 58.91 267 VAL A C 1
ATOM 2178 O O . VAL A 1 267 ? -27.962 -11.671 -11.140 1.00 58.91 267 VAL A O 1
ATOM 2181 N N . GLY A 1 268 ? -29.122 -13.368 -12.111 1.00 54.19 268 GLY A N 1
ATOM 2182 C CA . GLY A 1 268 ? -30.288 -12.693 -12.651 1.00 54.19 268 GLY A CA 1
ATOM 2183 C C . GLY A 1 268 ? -30.007 -11.455 -13.489 1.00 54.19 268 GLY A C 1
ATOM 2184 O O . GLY A 1 268 ? -29.526 -10.437 -13.002 1.00 54.19 268 GLY A O 1
ATOM 2185 N N . ASP A 1 269 ? -30.487 -11.524 -14.721 1.00 59.44 269 ASP A N 1
ATOM 2186 C CA . ASP A 1 269 ? -30.902 -10.413 -15.575 1.00 59.44 269 ASP A CA 1
ATOM 2187 C C . ASP A 1 269 ? -32.030 -9.605 -14.886 1.00 59.44 269 ASP A C 1
ATOM 2189 O O . ASP A 1 269 ? -33.173 -9.535 -15.334 1.00 59.44 269 ASP A O 1
ATOM 2193 N N . SER A 1 270 ? -31.750 -9.110 -13.676 1.00 72.56 270 SER A N 1
ATOM 2194 C CA . SER A 1 270 ? -32.694 -8.353 -12.872 1.00 72.56 270 SER A CA 1
ATOM 2195 C C . SER A 1 270 ? -32.841 -7.003 -13.554 1.00 72.56 270 SER A C 1
ATOM 2197 O O . SER A 1 270 ? -31.833 -6.302 -13.701 1.00 72.56 270 SER A O 1
ATOM 2199 N N . PRO A 1 271 ? -34.057 -6.636 -13.990 1.00 75.44 271 PRO A N 1
ATOM 2200 C CA . PRO A 1 271 ? -34.265 -5.425 -14.757 1.00 75.44 271 PRO A CA 1
ATOM 2201 C C . PRO A 1 271 ? -33.690 -4.231 -13.986 1.00 75.44 271 PRO A C 1
ATOM 2203 O O . PRO A 1 271 ? -33.883 -4.143 -12.766 1.00 75.44 271 PRO A O 1
ATOM 2206 N N . PRO A 1 272 ? -32.956 -3.333 -14.668 1.00 73.19 272 PRO A N 1
ATOM 2207 C CA . PRO A 1 272 ? -32.327 -2.190 -14.032 1.00 73.19 272 PRO A CA 1
ATOM 2208 C C . PRO A 1 272 ? -33.393 -1.422 -13.263 1.00 73.19 272 PRO A C 1
ATOM 2210 O O . PRO A 1 272 ? -34.407 -0.998 -13.818 1.00 73.19 272 PRO A O 1
ATOM 2213 N N . MET A 1 273 ? -33.174 -1.302 -11.957 1.00 73.81 273 MET A N 1
ATOM 2214 C CA . MET A 1 273 ? -34.119 -0.670 -11.055 1.00 73.81 273 MET A CA 1
ATOM 2215 C C . MET A 1 273 ? -34.319 0.780 -11.518 1.00 73.81 273 MET A C 1
ATOM 2217 O O . MET A 1 273 ? -33.402 1.601 -11.434 1.00 73.81 273 MET A O 1
ATOM 2221 N N . VAL A 1 274 ? -35.501 1.075 -12.066 1.00 70.31 274 VAL A N 1
ATOM 2222 C CA . VAL A 1 274 ? -35.858 2.394 -12.596 1.00 70.31 274 VAL A CA 1
ATOM 2223 C C . VAL A 1 274 ? -35.922 3.363 -11.420 1.00 70.31 274 VAL A C 1
ATOM 2225 O O . VAL A 1 274 ? -36.912 3.437 -10.696 1.00 70.31 274 VAL A O 1
ATOM 2228 N N . THR A 1 275 ? -34.833 4.086 -11.186 1.00 74.00 275 THR A N 1
ATOM 2229 C CA . THR A 1 275 ? -34.816 5.168 -10.203 1.00 74.00 275 THR A CA 1
ATOM 2230 C C . THR A 1 275 ? -35.533 6.377 -10.799 1.00 74.00 275 THR A C 1
ATOM 2232 O O . THR A 1 275 ? -35.277 6.773 -11.936 1.00 74.00 275 THR A O 1
ATOM 2235 N N . ALA A 1 276 ? -36.489 6.939 -10.055 1.00 70.00 276 ALA A N 1
ATOM 2236 C CA . ALA A 1 276 ? -37.302 8.053 -10.531 1.00 70.00 276 ALA A CA 1
ATOM 2237 C C . ALA A 1 276 ? -36.424 9.265 -10.888 1.00 70.00 276 ALA A C 1
ATOM 2239 O O . ALA A 1 276 ? -35.570 9.687 -10.103 1.00 70.00 276 ALA A O 1
ATOM 2240 N N . ALA A 1 277 ? -36.649 9.830 -12.077 1.00 72.69 277 ALA A N 1
ATOM 2241 C CA . ALA A 1 277 ? -35.907 10.974 -12.589 1.00 72.69 277 ALA A CA 1
ATOM 2242 C C . ALA A 1 277 ? -35.963 12.158 -11.608 1.00 72.69 277 ALA A C 1
ATOM 2244 O O . ALA A 1 277 ? -37.038 12.627 -11.222 1.00 72.69 277 ALA A O 1
ATOM 2245 N N . LYS A 1 278 ? -34.784 12.658 -11.216 1.00 74.50 278 LYS A N 1
ATOM 2246 C CA . LYS A 1 278 ? -34.631 13.863 -10.390 1.00 74.50 278 LYS A CA 1
ATOM 2247 C C . LYS A 1 278 ? -35.336 15.040 -11.068 1.00 74.50 278 LYS A C 1
ATOM 2249 O O . LYS A 1 278 ? -34.900 15.507 -12.118 1.00 74.50 278 LYS A O 1
ATOM 2254 N N . ARG A 1 279 ? -36.403 15.545 -10.442 1.00 69.88 279 ARG A N 1
ATOM 2255 C CA . ARG A 1 279 ? -37.053 16.801 -10.834 1.00 69.88 279 ARG A CA 1
ATOM 2256 C C . ARG A 1 279 ? -36.060 17.946 -10.639 1.00 69.88 279 ARG A C 1
ATOM 2258 O O . ARG A 1 279 ? -35.679 18.257 -9.514 1.00 69.88 279 ARG A O 1
ATOM 2265 N N . ILE A 1 280 ? -35.634 18.554 -11.740 1.00 60.03 280 ILE A N 1
ATOM 2266 C CA . ILE A 1 280 ? -34.872 19.803 -11.732 1.00 60.03 280 ILE A CA 1
ATOM 2267 C C . ILE A 1 280 ? -35.881 20.924 -11.475 1.00 60.03 280 ILE A C 1
ATOM 2269 O O . ILE A 1 280 ? -36.828 21.097 -12.243 1.00 60.03 280 ILE A O 1
ATOM 2273 N N . ALA A 1 281 ? -35.708 21.656 -10.376 1.00 61.12 281 ALA A N 1
ATOM 2274 C CA . ALA A 1 281 ? -36.494 22.849 -10.095 1.00 61.12 281 ALA A CA 1
ATOM 2275 C C . ALA A 1 281 ? -36.128 23.939 -11.116 1.00 61.12 281 ALA A C 1
ATOM 2277 O O . ALA A 1 281 ? -34.968 24.350 -11.194 1.00 61.12 281 ALA A O 1
ATOM 2278 N N . LYS A 1 282 ? -37.106 24.379 -11.916 1.00 55.41 282 LYS A N 1
ATOM 2279 C CA . LYS A 1 282 ? -36.977 25.583 -12.744 1.00 55.41 282 LYS A CA 1
ATOM 2280 C C . LYS A 1 282 ? -36.894 26.790 -11.805 1.00 55.41 282 LYS A C 1
ATOM 2282 O O . LYS A 1 282 ? -37.781 26.962 -10.971 1.00 55.41 282 LYS A O 1
ATOM 2287 N N . ARG A 1 283 ? -35.802 27.546 -11.915 1.00 52.84 283 ARG A N 1
ATOM 2288 C CA . ARG A 1 283 ? -35.695 28.914 -11.397 1.00 52.84 283 ARG A CA 1
ATOM 2289 C C . ARG A 1 283 ? -36.367 29.873 -12.365 1.00 52.84 283 ARG A C 1
ATOM 2291 O O . ARG A 1 283 ? -36.313 29.575 -13.581 1.00 52.84 283 ARG A O 1
#

Radius of gyration: 49.74 Å; Cα contacts (8 Å, |Δi|>4): 30; chains: 1; bounding box: 95×79×152 Å

pLDDT: mean 75.53, std 20.44, range [42.81, 98.75]